Protein AF-A0A1H1JRR4-F1 (afdb_monomer_lite)

pLDDT: mean 76.92, std 20.39, range [31.09, 98.44]

Secondary structure (DSSP, 8-state):
---PPPGGGGGG-EEHHHHHHHHHHHHTS-HHHHHHHHHHHHHTTTTTTS--SSS--S---GGGS----S-THHHHHHHHHHHHTT--HHHHHHHHHHTT--EE-HHHHHHHHHHHTPPPPGGGTTS---------TT------STTT---THHHHHHHHHHHHHHT---SSHHHHHHHHHHHHHHH-TTSPP--HHHHHHHHHHHHHHHHH-----

Sequence (217 aa):
MNASIDALSLERVMTIREIAKRWGAELGCAWLDLEAELIDAGLKGMFDGLHDAASGHGLLTADEGVPYSTKGSLIREEMRKLADSGVSTRAFLLHARENEWFALHPDGVRLFAECRGLSRPSWLRGQGAAPEAKRTLRDATYRTGLPGKPSSFHLVEGEFRRRAERGDQHPTLVKEAEHLAAWLKSEHPAGAPCTAKVIRNRLAEAFRKAKRSPDIK

Foldseek 3Di:
DPPDLPLVLLVFKDQLLVVLVQVCVVQVHDSVVSSVLLVVCQVVLLQLPPDPPRRAFHFAAPPPSDRHHRPCPVVVVVVVVCVVVVHDPVNVVVVCVVRSRGIGGLVSQVSSCVVVVHDRRPVSPPVDPPPCPPPPVQPPPQDDDDPDDRACVVVLVVVVVVCLVVVVADPDLLVNLVVSQVCCCPVNVVGDRDHSVNNSVVCVVVVVVSVVCPDDD

Radius of gyration: 21.32 Å; chains: 1; bounding box: 54×49×54 Å

Structure (mmCIF, N/CA/C/O backbone):
data_AF-A0A1H1JRR4-F1
#
_entry.id   AF-A0A1H1JRR4-F1
#
loop_
_atom_site.group_PDB
_atom_site.id
_atom_site.type_symbol
_atom_site.label_atom_id
_atom_site.label_alt_id
_atom_site.label_comp_id
_atom_site.label_asym_id
_atom_site.label_entity_id
_atom_site.label_seq_id
_atom_site.pdbx_PDB_ins_code
_atom_site.Cartn_x
_atom_site.Cartn_y
_atom_site.Cartn_z
_atom_site.occupancy
_atom_site.B_iso_or_equiv
_atom_site.auth_seq_id
_atom_site.auth_comp_id
_atom_site.auth_asym_id
_atom_site.auth_atom_id
_atom_site.pdbx_PDB_model_num
ATOM 1 N N . MET A 1 1 ? 26.969 4.781 13.744 1.00 31.09 1 MET A N 1
ATOM 2 C CA . MET A 1 1 ? 27.495 4.430 12.410 1.00 31.09 1 MET A CA 1
ATOM 3 C C . MET A 1 1 ? 26.314 4.450 11.459 1.00 31.09 1 MET A C 1
ATOM 5 O O . MET A 1 1 ? 25.508 3.531 11.505 1.00 31.09 1 MET A O 1
ATOM 9 N N . ASN A 1 2 ? 26.146 5.539 10.705 1.00 31.38 2 ASN A N 1
ATOM 10 C CA . ASN A 1 2 ? 25.168 5.593 9.620 1.00 31.38 2 ASN A CA 1
ATOM 11 C C . ASN A 1 2 ? 25.703 4.687 8.517 1.00 31.38 2 ASN A C 1
ATOM 13 O O . ASN A 1 2 ? 26.799 4.933 8.016 1.00 31.38 2 ASN A O 1
ATOM 17 N N . ALA A 1 3 ? 24.982 3.613 8.202 1.00 33.97 3 ALA A N 1
ATOM 18 C CA . ALA A 1 3 ? 25.261 2.852 6.999 1.00 33.97 3 ALA A CA 1
ATOM 19 C C . ALA A 1 3 ? 25.123 3.829 5.828 1.00 33.97 3 ALA A C 1
ATOM 21 O O . ALA A 1 3 ? 24.042 4.371 5.599 1.00 33.97 3 ALA A O 1
ATOM 22 N N . SER A 1 4 ? 26.242 4.116 5.164 1.00 38.06 4 SER A N 1
ATOM 23 C CA . SER A 1 4 ? 26.232 4.763 3.862 1.00 38.06 4 SER A CA 1
ATOM 24 C C . SER A 1 4 ? 25.298 3.930 2.998 1.00 38.06 4 SER A C 1
ATOM 26 O O . SER A 1 4 ? 25.553 2.744 2.803 1.00 38.06 4 SER A O 1
ATOM 28 N N . ILE A 1 5 ? 24.191 4.517 2.548 1.00 42.31 5 ILE A N 1
ATOM 29 C CA . ILE A 1 5 ? 23.434 3.937 1.446 1.00 42.31 5 ILE A CA 1
ATOM 30 C C . ILE A 1 5 ? 24.459 3.794 0.324 1.00 42.31 5 ILE A C 1
ATOM 32 O O . ILE A 1 5 ? 25.107 4.779 -0.037 1.00 42.31 5 ILE A O 1
ATOM 36 N N . ASP A 1 6 ? 24.712 2.562 -0.114 1.00 43.94 6 ASP A N 1
ATOM 37 C CA . ASP A 1 6 ? 25.687 2.290 -1.163 1.00 43.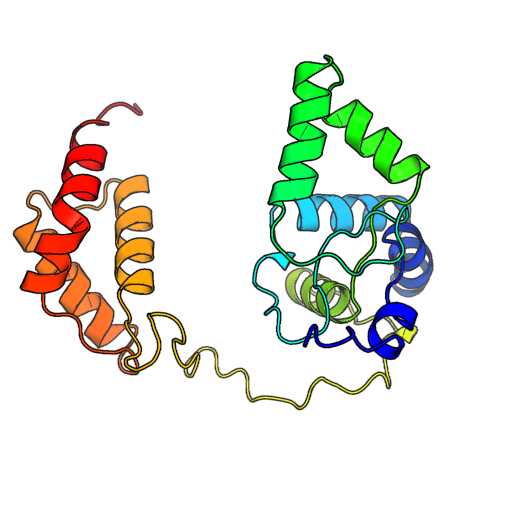94 6 ASP A CA 1
ATOM 38 C C . ASP A 1 6 ? 25.368 3.200 -2.351 1.00 43.94 6 ASP A C 1
ATOM 40 O O . ASP A 1 6 ? 24.280 3.123 -2.926 1.00 43.94 6 ASP A O 1
ATOM 44 N N . ALA A 1 7 ? 26.315 4.061 -2.728 1.00 46.56 7 ALA A N 1
ATOM 45 C CA . ALA A 1 7 ? 26.186 4.969 -3.869 1.00 46.56 7 ALA A CA 1
ATOM 46 C C . ALA A 1 7 ? 25.814 4.219 -5.170 1.00 46.56 7 ALA A C 1
ATOM 48 O O . ALA A 1 7 ? 25.176 4.775 -6.059 1.00 46.56 7 ALA A O 1
ATOM 49 N N . LEU A 1 8 ? 26.103 2.914 -5.225 1.00 41.03 8 LEU A N 1
ATOM 50 C CA . LEU A 1 8 ? 25.739 1.982 -6.296 1.00 41.03 8 LEU A CA 1
ATOM 51 C C . LEU A 1 8 ? 24.222 1.721 -6.434 1.00 41.03 8 LEU A C 1
ATOM 53 O O . LEU A 1 8 ? 23.780 1.243 -7.480 1.00 41.03 8 LEU A O 1
ATOM 57 N N . SER A 1 9 ? 23.409 2.015 -5.412 1.00 53.75 9 SER A N 1
ATOM 58 C CA . SER A 1 9 ? 21.941 1.893 -5.473 1.00 53.75 9 SER A CA 1
ATOM 59 C C . SER A 1 9 ? 21.277 3.094 -6.156 1.00 53.75 9 SER A C 1
ATOM 61 O O . SER A 1 9 ? 20.179 2.959 -6.696 1.00 53.75 9 SER A O 1
ATOM 63 N N . LEU A 1 10 ? 21.920 4.264 -6.123 1.00 52.62 10 LEU A N 1
ATOM 64 C CA . LEU A 1 10 ? 21.375 5.516 -6.656 1.00 52.62 10 LEU A CA 1
ATOM 65 C C . LEU A 1 10 ? 21.555 5.657 -8.164 1.00 52.62 10 LEU A C 1
ATOM 67 O O . LEU A 1 10 ? 20.688 6.223 -8.823 1.00 52.62 10 LEU A O 1
ATOM 71 N N . GLU A 1 11 ? 22.614 5.069 -8.726 1.00 56.56 11 GLU A N 1
ATOM 72 C CA . GLU A 1 11 ? 22.905 5.081 -10.172 1.00 56.56 11 GLU A CA 1
ATOM 73 C C . GLU A 1 11 ? 21.817 4.416 -11.040 1.00 56.56 11 GLU A C 1
ATOM 75 O O . GLU A 1 11 ? 21.913 4.399 -12.265 1.00 56.56 11 GLU A O 1
ATOM 80 N N . ARG A 1 12 ? 20.786 3.825 -10.427 1.00 73.62 12 ARG A N 1
ATOM 81 C CA . ARG A 1 12 ? 19.773 3.007 -11.112 1.00 73.62 12 ARG A CA 1
ATOM 82 C C . ARG A 1 12 ? 18.357 3.549 -11.016 1.00 73.62 12 ARG A C 1
ATOM 84 O O . ARG A 1 12 ? 17.436 2.929 -11.544 1.00 73.62 12 ARG A O 1
ATOM 91 N N . VAL A 1 13 ? 18.176 4.675 -10.344 1.00 76.19 13 VAL A N 1
ATOM 92 C CA . VAL A 1 13 ? 16.897 5.371 -10.297 1.00 76.19 13 VAL A CA 1
ATOM 93 C C . VAL A 1 13 ? 16.709 6.140 -11.604 1.00 76.19 13 VAL A C 1
ATOM 95 O O . VAL A 1 13 ? 17.599 6.867 -12.031 1.00 76.19 13 VAL A O 1
ATOM 98 N N . MET A 1 14 ? 15.535 6.008 -12.220 1.00 84.94 14 MET A N 1
ATOM 99 C CA . MET A 1 14 ? 15.156 6.786 -13.401 1.00 84.94 14 MET A CA 1
ATOM 100 C C . MET A 1 14 ? 13.940 7.649 -13.093 1.00 84.94 14 MET A C 1
ATOM 102 O O . MET A 1 14 ? 13.044 7.217 -12.359 1.00 84.94 14 MET A O 1
ATOM 106 N N . THR A 1 15 ? 13.872 8.846 -13.679 1.00 89.00 15 THR A N 1
ATOM 107 C CA . THR A 1 15 ? 12.671 9.682 -13.560 1.00 89.00 15 THR A CA 1
ATOM 108 C C . THR A 1 15 ? 11.482 8.975 -14.216 1.00 89.00 15 THR A C 1
ATOM 110 O O . THR A 1 15 ? 11.637 8.244 -15.199 1.00 89.00 15 THR A O 1
ATOM 113 N N . ILE A 1 16 ? 10.267 9.182 -13.703 1.00 89.50 16 ILE A N 1
ATOM 114 C CA . ILE A 1 16 ? 9.043 8.607 -14.281 1.00 89.50 16 ILE A CA 1
ATOM 115 C C . ILE A 1 16 ? 8.902 9.016 -15.746 1.00 89.50 16 ILE A C 1
ATOM 117 O O . ILE A 1 16 ? 8.518 8.196 -16.576 1.00 89.50 16 ILE A O 1
ATOM 121 N N . ARG A 1 17 ? 9.274 10.253 -16.083 1.00 91.56 17 ARG A N 1
ATOM 122 C CA . ARG A 1 17 ? 9.282 10.732 -17.464 1.00 91.56 17 ARG A CA 1
ATOM 123 C C . ARG A 1 17 ? 10.223 9.917 -18.343 1.00 91.56 17 ARG A C 1
ATOM 125 O O . ARG A 1 17 ? 9.851 9.542 -19.454 1.00 91.56 17 ARG A O 1
ATOM 132 N N . GLU A 1 18 ? 11.440 9.657 -17.876 1.00 91.88 18 GLU A N 1
ATOM 133 C CA . GLU A 1 18 ? 12.412 8.874 -18.633 1.00 91.88 18 GLU A CA 1
ATOM 134 C C . GLU A 1 18 ? 11.945 7.425 -18.815 1.00 91.88 18 GLU A C 1
ATOM 136 O O . GLU A 1 18 ? 11.984 6.900 -19.933 1.00 91.88 18 GLU A O 1
ATOM 141 N N . ILE A 1 19 ? 11.421 6.814 -17.748 1.00 93.31 19 ILE A N 1
ATOM 142 C CA . ILE A 1 19 ? 10.797 5.485 -17.786 1.00 93.31 19 ILE A CA 1
ATOM 143 C C . ILE A 1 19 ? 9.674 5.466 -18.822 1.00 93.31 19 ILE A C 1
ATOM 145 O O . ILE A 1 19 ? 9.658 4.595 -19.690 1.00 93.31 19 ILE A O 1
ATOM 149 N N . ALA A 1 20 ? 8.767 6.441 -18.770 1.00 94.81 20 ALA A N 1
ATOM 150 C CA . ALA A 1 20 ? 7.614 6.512 -19.653 1.00 94.81 20 ALA A CA 1
ATOM 151 C C . ALA A 1 20 ? 8.016 6.696 -21.122 1.00 94.81 20 ALA A C 1
ATOM 153 O O . ALA A 1 20 ? 7.455 6.039 -21.996 1.00 94.81 20 ALA A O 1
ATOM 154 N N . LYS A 1 21 ? 9.024 7.531 -21.409 1.00 95.12 21 LYS A N 1
ATOM 155 C CA . LYS A 1 21 ? 9.553 7.716 -22.771 1.00 95.12 21 LYS A CA 1
ATOM 156 C C . LYS A 1 21 ? 10.155 6.429 -23.325 1.00 95.12 21 LYS A C 1
ATOM 158 O O . LYS A 1 21 ? 9.802 6.020 -24.430 1.00 95.12 21 LYS A O 1
ATOM 163 N N . ARG A 1 22 ? 11.051 5.784 -22.569 1.00 94.75 22 ARG A N 1
ATOM 164 C CA . ARG A 1 22 ? 11.734 4.566 -23.034 1.00 94.75 22 ARG A CA 1
ATOM 165 C C . ARG A 1 22 ? 10.767 3.394 -23.152 1.00 94.75 22 ARG A C 1
ATOM 167 O O . ARG A 1 22 ? 10.767 2.694 -24.157 1.00 94.75 22 ARG A O 1
ATOM 174 N N . TRP A 1 23 ? 9.936 3.181 -22.137 1.00 95.75 23 TRP A N 1
ATOM 175 C CA . TRP A 1 23 ? 9.029 2.039 -22.094 1.00 95.75 23 TRP A CA 1
ATOM 176 C C . TRP A 1 23 ? 7.797 2.228 -22.981 1.00 95.75 23 TRP A C 1
ATOM 178 O O . TRP A 1 23 ? 7.373 1.273 -23.621 1.00 95.75 23 TRP A O 1
ATOM 188 N N . GLY A 1 24 ? 7.276 3.451 -23.106 1.00 95.94 24 GLY A N 1
ATOM 189 C CA . GLY A 1 24 ? 6.175 3.754 -24.022 1.00 95.94 24 GLY A CA 1
ATOM 190 C C . GLY A 1 24 ? 6.534 3.453 -25.478 1.00 95.94 24 GLY A C 1
ATOM 191 O O . GLY A 1 24 ? 5.733 2.854 -26.193 1.00 95.94 24 GLY A O 1
ATOM 192 N N . ALA A 1 25 ? 7.774 3.752 -25.889 1.00 95.31 25 ALA A N 1
ATOM 193 C CA . ALA A 1 25 ? 8.281 3.381 -27.210 1.00 95.31 25 ALA A CA 1
ATOM 194 C C . ALA A 1 25 ? 8.299 1.855 -27.432 1.00 95.31 25 ALA A C 1
ATOM 196 O O . ALA A 1 25 ? 7.936 1.395 -28.510 1.00 95.31 25 ALA A O 1
ATOM 197 N N . GLU A 1 26 ? 8.670 1.066 -26.417 1.00 95.94 26 GLU A N 1
ATOM 198 C CA . GLU A 1 26 ? 8.645 -0.405 -26.491 1.00 95.94 26 GLU A CA 1
ATOM 199 C C . GLU A 1 26 ? 7.221 -0.980 -26.497 1.00 95.94 26 GLU A C 1
ATOM 201 O O . GLU A 1 26 ? 6.966 -1.984 -27.157 1.00 95.94 26 GLU A O 1
ATOM 206 N N . LEU A 1 27 ? 6.298 -0.353 -25.763 1.00 95.31 27 LEU A N 1
ATOM 207 C CA . LEU A 1 27 ? 4.894 -0.762 -25.683 1.00 95.31 27 LEU A CA 1
ATOM 208 C C . LEU A 1 27 ? 4.058 -0.287 -26.882 1.00 95.31 27 LEU A C 1
ATOM 210 O O . LEU A 1 27 ? 2.920 -0.725 -27.033 1.00 95.31 27 LEU A O 1
ATOM 214 N N . GLY A 1 28 ? 4.588 0.613 -27.715 1.00 96.31 28 GLY A N 1
ATOM 215 C CA . GLY A 1 28 ? 3.838 1.234 -28.807 1.00 96.31 28 GLY A CA 1
ATOM 216 C C . GLY A 1 28 ? 2.716 2.161 -28.323 1.00 96.31 28 GLY A C 1
ATOM 217 O O . GLY A 1 28 ? 1.711 2.307 -29.016 1.00 96.31 28 GLY A O 1
ATOM 218 N N . CYS A 1 29 ? 2.861 2.769 -27.140 1.00 95.56 29 CYS A N 1
ATOM 219 C CA . CYS A 1 29 ? 1.887 3.705 -26.574 1.00 95.56 29 CYS A CA 1
ATOM 220 C C . CYS A 1 29 ? 2.465 5.121 -26.423 1.00 95.56 29 CYS A C 1
ATOM 222 O O . CYS A 1 29 ? 3.681 5.335 -26.449 1.00 95.56 29 CYS A O 1
ATOM 224 N N . ALA A 1 30 ? 1.590 6.118 -26.266 1.00 97.00 30 ALA A N 1
ATOM 225 C CA . ALA A 1 30 ? 2.030 7.480 -26.006 1.00 97.00 30 ALA A CA 1
ATOM 226 C C . ALA A 1 30 ? 2.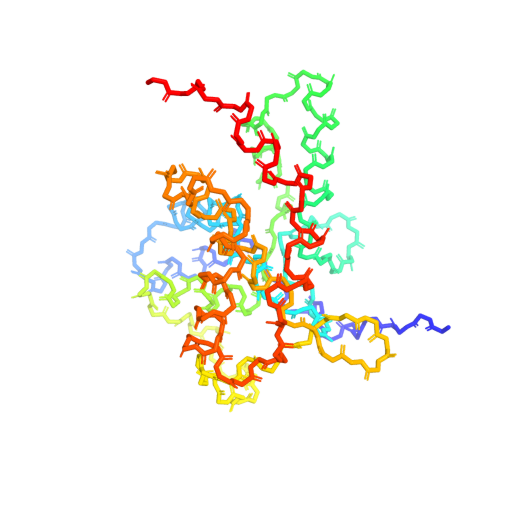654 7.571 -24.605 1.00 97.00 30 ALA A C 1
ATOM 228 O O . ALA A 1 30 ? 2.033 7.232 -23.599 1.00 97.00 30 ALA A O 1
ATOM 229 N N . TRP A 1 31 ? 3.888 8.074 -24.525 1.00 95.00 31 TRP A N 1
ATOM 230 C CA . TRP A 1 31 ? 4.614 8.155 -23.255 1.00 95.00 31 TRP A CA 1
ATOM 231 C C . TRP A 1 31 ? 3.925 9.053 -22.217 1.00 95.00 31 TRP A C 1
ATOM 233 O O . TRP A 1 31 ? 4.102 8.839 -21.026 1.00 95.00 31 TRP A O 1
ATOM 243 N N . LEU A 1 32 ? 3.125 10.035 -22.648 1.00 92.75 32 LEU A N 1
ATOM 244 C CA . LEU A 1 32 ? 2.342 10.892 -21.751 1.00 92.75 32 LEU A CA 1
ATOM 245 C C . LEU A 1 32 ? 1.281 10.102 -20.974 1.00 92.75 32 LEU A C 1
ATOM 247 O O . LEU A 1 32 ? 1.088 10.356 -19.787 1.00 92.75 32 LEU A O 1
ATOM 251 N N . ASP A 1 33 ? 0.643 9.125 -21.621 1.00 93.62 33 ASP A N 1
ATOM 252 C CA . ASP A 1 33 ? -0.365 8.278 -20.980 1.00 93.62 33 ASP A CA 1
ATOM 253 C C . ASP A 1 33 ? 0.300 7.358 -19.949 1.00 93.62 33 ASP A C 1
ATOM 255 O O . ASP A 1 33 ? -0.168 7.231 -18.818 1.00 93.62 33 ASP A O 1
ATOM 259 N N . LEU A 1 34 ? 1.456 6.783 -20.300 1.00 93.88 34 LEU A N 1
ATOM 260 C CA . LEU A 1 34 ? 2.237 5.951 -19.384 1.00 93.88 34 LEU A CA 1
ATOM 261 C C . LEU A 1 34 ? 2.809 6.756 -18.201 1.00 93.88 34 LEU A C 1
ATOM 263 O O . LEU A 1 34 ? 2.817 6.261 -17.076 1.00 93.88 34 LEU A O 1
ATOM 267 N N . GLU A 1 35 ? 3.260 7.995 -18.431 1.00 92.94 35 GLU A N 1
ATOM 268 C CA . GLU A 1 35 ? 3.710 8.918 -17.377 1.00 92.94 35 GLU A CA 1
ATOM 269 C C . GLU A 1 35 ? 2.572 9.189 -16.380 1.00 92.94 35 GLU A C 1
ATOM 271 O O . GLU A 1 35 ? 2.769 9.059 -15.169 1.00 92.94 35 GLU A O 1
ATOM 276 N N . ALA A 1 36 ? 1.375 9.514 -16.880 1.00 89.69 36 ALA A N 1
ATOM 277 C CA . ALA A 1 36 ? 0.205 9.780 -16.048 1.00 89.69 36 ALA A CA 1
ATOM 278 C C . ALA A 1 36 ? -0.208 8.555 -15.215 1.00 89.69 36 ALA A C 1
ATOM 280 O O . ALA A 1 36 ? -0.461 8.686 -14.016 1.00 89.69 36 ALA A O 1
ATOM 281 N N . GLU A 1 37 ? -0.215 7.365 -15.818 1.00 92.56 37 GLU A N 1
ATOM 282 C CA . GLU A 1 37 ? -0.533 6.106 -15.135 1.00 92.56 37 GLU A CA 1
ATOM 283 C C . GLU A 1 37 ? 0.485 5.742 -14.042 1.00 92.56 37 GLU A C 1
ATOM 285 O O . GLU A 1 37 ? 0.101 5.293 -12.959 1.00 92.56 37 GLU A O 1
ATOM 290 N N . LEU A 1 38 ? 1.783 5.955 -14.288 1.00 90.00 38 LEU A N 1
ATOM 291 C CA . LEU A 1 38 ? 2.834 5.726 -13.289 1.00 90.00 38 LEU A CA 1
ATOM 292 C C . LEU A 1 38 ? 2.687 6.669 -12.083 1.00 90.00 38 LEU A C 1
ATOM 294 O O . LEU A 1 38 ? 2.835 6.230 -10.938 1.00 90.00 38 LEU A O 1
ATOM 298 N N . ILE A 1 39 ? 2.364 7.944 -12.326 1.00 86.31 39 ILE A N 1
ATOM 299 C CA . ILE A 1 39 ? 2.102 8.929 -11.265 1.00 86.31 39 ILE A CA 1
ATOM 300 C C . ILE A 1 39 ? 0.853 8.536 -10.468 1.00 86.31 39 ILE A C 1
ATOM 302 O O . ILE A 1 39 ? 0.904 8.497 -9.238 1.00 86.31 39 ILE A O 1
ATOM 306 N N . ASP A 1 40 ? -0.252 8.209 -11.144 1.00 84.44 40 ASP A N 1
ATOM 307 C CA . ASP A 1 40 ? -1.505 7.797 -10.500 1.00 84.44 40 ASP A CA 1
ATOM 308 C C . ASP A 1 40 ? -1.316 6.550 -9.621 1.00 84.44 40 ASP A C 1
ATOM 310 O O . ASP A 1 40 ? -1.759 6.526 -8.469 1.00 84.44 40 ASP A O 1
ATOM 314 N N . ALA A 1 41 ? -0.580 5.548 -10.110 1.00 86.00 41 ALA A N 1
ATOM 315 C CA . ALA A 1 41 ? -0.231 4.360 -9.334 1.00 86.00 41 ALA A CA 1
ATOM 316 C C . ALA A 1 41 ? 0.567 4.701 -8.065 1.00 86.00 41 ALA A C 1
ATOM 318 O O . ALA A 1 41 ? 0.268 4.177 -6.986 1.00 86.00 41 ALA A O 1
ATOM 319 N N . GLY A 1 42 ? 1.547 5.604 -8.172 1.00 82.50 42 GLY A N 1
ATOM 320 C CA . GLY A 1 42 ? 2.318 6.078 -7.024 1.00 82.50 42 GLY A CA 1
ATOM 321 C C . GLY A 1 42 ? 1.460 6.821 -6.000 1.00 82.50 42 GLY A C 1
ATOM 322 O O . GLY A 1 42 ? 1.546 6.538 -4.807 1.00 82.50 42 GLY A O 1
ATOM 323 N N . LEU A 1 43 ? 0.571 7.707 -6.456 1.00 77.50 43 LEU A N 1
ATOM 324 C CA . LEU A 1 43 ? -0.345 8.453 -5.583 1.00 77.50 43 LEU A CA 1
ATOM 325 C C . LEU A 1 43 ? -1.370 7.552 -4.880 1.00 77.50 43 LEU A C 1
ATOM 327 O O . LEU A 1 43 ? -1.755 7.833 -3.746 1.00 77.50 43 LEU A O 1
ATOM 331 N N . LYS A 1 44 ? -1.782 6.452 -5.520 1.00 78.88 44 LYS A N 1
ATOM 332 C CA . LYS A 1 44 ? -2.672 5.431 -4.940 1.00 78.88 44 LYS A CA 1
ATOM 333 C C . LYS A 1 44 ? -1.956 4.444 -4.011 1.00 78.88 44 LYS A C 1
ATOM 335 O O . LYS A 1 44 ? -2.587 3.503 -3.534 1.00 78.88 44 LYS A O 1
ATOM 340 N N . GLY A 1 45 ? -0.663 4.643 -3.751 1.00 78.75 45 GLY A N 1
ATOM 341 C CA . GLY A 1 45 ? 0.113 3.813 -2.831 1.00 78.75 45 GLY A CA 1
ATOM 342 C C . GLY A 1 45 ? 0.460 2.429 -3.383 1.00 78.75 45 GLY A C 1
ATOM 343 O O . GLY A 1 45 ? 0.757 1.525 -2.606 1.00 78.75 45 GLY A O 1
ATOM 344 N N . MET A 1 46 ? 0.448 2.228 -4.711 1.00 82.94 46 MET A N 1
ATOM 345 C CA . MET A 1 46 ? 0.816 0.937 -5.323 1.00 82.94 46 MET A CA 1
ATOM 346 C C . MET A 1 46 ? 2.202 0.458 -4.864 1.00 82.94 46 MET A C 1
ATOM 348 O O . MET A 1 46 ? 2.437 -0.741 -4.720 1.00 82.94 46 MET A O 1
ATOM 352 N N . PHE A 1 47 ? 3.117 1.394 -4.619 1.00 81.06 47 PHE A N 1
ATOM 353 C CA . PHE A 1 47 ? 4.507 1.108 -4.272 1.00 81.06 47 PHE A CA 1
ATOM 354 C C . PHE A 1 47 ? 4.759 1.000 -2.759 1.00 81.06 47 PHE A C 1
ATOM 356 O O . PHE A 1 47 ? 5.858 0.616 -2.365 1.00 81.06 47 PHE A O 1
ATOM 363 N N . ASP A 1 48 ? 3.749 1.244 -1.912 1.00 74.62 48 ASP A N 1
ATOM 364 C CA . ASP A 1 48 ? 3.883 1.272 -0.443 1.00 74.62 48 ASP A CA 1
ATOM 365 C C . ASP A 1 48 ? 4.289 -0.094 0.152 1.00 74.62 48 ASP A C 1
ATOM 367 O O . ASP A 1 48 ? 4.822 -0.170 1.259 1.00 74.62 48 ASP A O 1
ATOM 371 N N . GLY A 1 49 ? 4.033 -1.190 -0.573 1.00 67.56 49 GLY A N 1
ATOM 372 C CA . GLY A 1 49 ? 4.364 -2.561 -0.163 1.00 67.56 49 GLY A CA 1
ATOM 373 C C . GLY A 1 49 ? 5.759 -3.050 -0.574 1.00 67.56 49 GLY A C 1
ATOM 374 O O . GLY A 1 49 ? 6.103 -4.203 -0.293 1.00 67.56 49 GLY A O 1
ATOM 375 N N . LEU A 1 50 ? 6.558 -2.232 -1.267 1.00 71.06 50 LEU A N 1
ATOM 376 C CA . LEU A 1 50 ? 7.936 -2.585 -1.615 1.00 71.06 50 LEU A CA 1
ATOM 377 C C . LEU A 1 50 ? 8.819 -2.439 -0.365 1.00 71.06 50 LEU A C 1
ATOM 379 O O . LEU A 1 50 ? 8.957 -1.356 0.191 1.00 71.06 50 LEU A O 1
ATOM 383 N N . HIS A 1 51 ? 9.358 -3.557 0.134 1.00 58.00 51 HIS A N 1
ATOM 384 C CA . HIS A 1 51 ? 10.099 -3.576 1.395 1.00 58.00 51 HIS A CA 1
ATOM 385 C C . HIS A 1 51 ? 11.458 -2.863 1.309 1.00 58.00 51 HIS A C 1
ATOM 387 O O . HIS A 1 51 ? 12.265 -3.104 0.416 1.00 58.00 51 HIS A O 1
ATOM 393 N N . ASP A 1 52 ? 11.717 -2.082 2.356 1.00 56.53 52 ASP A N 1
ATOM 394 C CA . ASP A 1 52 ? 12.773 -1.083 2.551 1.00 56.53 52 ASP A CA 1
ATOM 395 C C . ASP A 1 52 ? 14.193 -1.643 2.794 1.00 56.53 52 ASP A C 1
ATOM 397 O O . ASP A 1 52 ? 14.959 -1.102 3.588 1.00 56.53 52 ASP A O 1
ATOM 401 N N . ALA A 1 53 ? 14.563 -2.783 2.204 1.00 44.88 53 ALA A N 1
ATOM 402 C CA . ALA A 1 53 ? 15.754 -3.497 2.681 1.00 44.88 53 ALA A C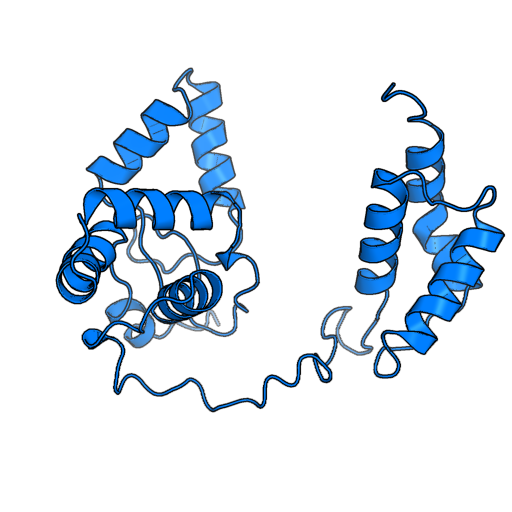A 1
ATOM 403 C C . ALA A 1 53 ? 17.099 -2.808 2.358 1.00 44.88 53 ALA A C 1
ATOM 405 O O . ALA A 1 53 ? 18.079 -3.113 3.028 1.00 44.88 53 ALA A O 1
ATOM 406 N N . ALA A 1 54 ? 17.156 -1.892 1.384 1.00 45.25 54 ALA A N 1
ATOM 407 C CA . ALA A 1 54 ? 18.348 -1.074 1.093 1.00 45.25 54 ALA A CA 1
ATOM 408 C C . ALA A 1 54 ? 18.126 0.008 0.012 1.00 45.25 54 ALA A C 1
ATOM 410 O O . ALA A 1 54 ? 18.957 0.899 -0.122 1.00 45.25 54 ALA A O 1
ATOM 411 N N . SER A 1 55 ? 17.055 -0.084 -0.791 1.00 49.47 55 SER A N 1
ATOM 412 C CA . SER A 1 55 ? 16.998 0.546 -2.126 1.00 49.47 55 SER A CA 1
ATOM 413 C C . SER A 1 55 ? 16.049 1.742 -2.275 1.00 49.47 55 SER A C 1
ATOM 415 O O . SER A 1 55 ? 15.972 2.282 -3.373 1.00 49.47 55 SER A O 1
ATOM 417 N N . GLY A 1 56 ? 15.324 2.149 -1.224 1.00 49.94 56 GLY A N 1
ATOM 418 C CA . GLY A 1 56 ? 14.425 3.312 -1.259 1.00 49.94 56 GLY A CA 1
ATOM 419 C C . GLY A 1 56 ? 13.388 3.246 -2.387 1.00 49.94 56 GLY A C 1
ATOM 420 O O . GLY A 1 56 ? 13.522 3.889 -3.424 1.00 49.94 56 GLY A O 1
ATOM 421 N N . HIS A 1 57 ? 12.331 2.455 -2.212 1.00 53.44 57 HIS A N 1
ATOM 422 C CA . HIS A 1 57 ? 11.285 2.309 -3.226 1.00 53.44 57 HIS A CA 1
ATOM 423 C C . HIS A 1 57 ? 10.214 3.397 -3.050 1.00 53.44 57 HIS A C 1
ATOM 425 O O . HIS A 1 57 ? 9.256 3.225 -2.306 1.00 53.44 57 HIS A O 1
ATOM 431 N N . GLY A 1 58 ? 10.364 4.549 -3.699 1.00 52.47 58 GLY A N 1
ATOM 432 C CA . GLY A 1 58 ? 9.391 5.644 -3.609 1.00 52.47 58 GLY A CA 1
ATOM 433 C C . GLY A 1 58 ? 9.486 6.619 -4.776 1.00 52.47 58 GLY A C 1
ATOM 434 O O . GLY A 1 58 ? 10.412 6.535 -5.574 1.00 52.47 58 GLY A O 1
ATOM 435 N N . LEU A 1 59 ? 8.512 7.529 -4.874 1.00 52.72 59 LEU A N 1
ATOM 436 C CA . LEU A 1 59 ? 8.592 8.718 -5.726 1.00 52.72 59 LEU A CA 1
ATOM 437 C C . LEU A 1 59 ? 9.699 9.625 -5.170 1.00 52.72 59 LEU A C 1
ATOM 439 O O . LEU A 1 59 ? 9.566 10.144 -4.062 1.00 52.72 59 LEU A O 1
ATOM 443 N N . LEU A 1 60 ? 10.793 9.769 -5.914 1.00 58.41 60 LEU A N 1
ATOM 444 C CA . LEU A 1 60 ? 11.965 10.542 -5.487 1.00 58.41 60 LEU A CA 1
ATOM 445 C C . LEU A 1 60 ? 11.957 11.951 -6.068 1.00 58.41 60 LEU A C 1
ATOM 447 O O . LEU A 1 60 ? 11.931 12.085 -7.290 1.00 58.41 60 LEU A O 1
ATOM 451 N N . THR A 1 61 ? 12.074 12.965 -5.209 1.00 54.09 61 THR A N 1
ATOM 452 C CA . THR A 1 61 ? 12.368 14.343 -5.616 1.00 54.09 61 THR A CA 1
ATOM 453 C C . THR A 1 61 ? 13.846 14.452 -5.991 1.00 54.09 61 THR A C 1
ATOM 455 O O . THR A 1 61 ? 14.712 14.012 -5.237 1.00 54.09 61 THR A O 1
ATOM 458 N N . ALA A 1 62 ? 14.150 15.029 -7.153 1.00 49.78 62 ALA A N 1
ATOM 459 C CA . ALA A 1 62 ? 15.510 15.078 -7.696 1.00 49.78 62 ALA A CA 1
ATOM 460 C C . ALA A 1 62 ? 16.476 15.984 -6.902 1.00 49.78 62 ALA A C 1
ATOM 462 O O . ALA A 1 62 ? 17.686 15.882 -7.084 1.00 49.78 62 ALA A O 1
ATOM 463 N N . ASP A 1 63 ? 15.957 16.840 -6.017 1.00 45.97 63 ASP A N 1
ATOM 464 C CA . ASP A 1 63 ? 16.679 18.017 -5.520 1.00 45.97 63 ASP A CA 1
ATOM 465 C C . ASP A 1 63 ? 17.817 17.740 -4.517 1.00 45.97 63 ASP A C 1
ATOM 467 O O . ASP A 1 63 ? 18.585 18.646 -4.217 1.00 45.97 63 ASP A O 1
ATOM 471 N N . GLU A 1 64 ? 17.999 16.511 -4.013 1.00 48.47 64 GLU A N 1
ATOM 472 C CA . GLU A 1 64 ? 19.002 16.270 -2.952 1.00 48.47 64 GLU A CA 1
ATOM 473 C C . GLU A 1 64 ? 19.886 15.026 -3.118 1.00 48.47 64 GLU A C 1
ATOM 475 O O . GLU A 1 64 ? 20.702 14.742 -2.246 1.00 48.47 64 GLU A O 1
ATOM 480 N N . GLY A 1 65 ? 19.780 14.260 -4.209 1.00 43.03 65 GLY A N 1
ATOM 481 C CA . GLY A 1 65 ? 20.632 13.070 -4.394 1.00 43.03 65 GLY A CA 1
ATOM 482 C C . GLY A 1 65 ? 20.495 12.004 -3.289 1.00 43.03 65 GLY A C 1
ATOM 483 O O . GLY A 1 65 ? 21.330 11.106 -3.190 1.00 43.03 65 GLY A O 1
ATOM 484 N N . VAL A 1 66 ? 19.448 12.080 -2.461 1.00 41.38 66 VAL A N 1
ATOM 485 C CA . VAL A 1 66 ? 19.146 11.111 -1.404 1.00 41.38 66 VAL A CA 1
ATOM 486 C C . VAL A 1 66 ? 18.016 10.191 -1.885 1.00 41.38 66 VAL A C 1
ATOM 488 O O . VAL A 1 66 ? 16.943 10.679 -2.245 1.00 41.38 66 VAL A O 1
ATOM 491 N N . PRO A 1 67 ? 18.203 8.858 -1.877 1.00 43.38 67 PRO A N 1
ATOM 492 C CA . PRO A 1 67 ? 17.153 7.908 -2.203 1.00 43.38 67 PRO A CA 1
ATOM 493 C C . PRO A 1 67 ? 16.187 7.883 -1.023 1.00 43.38 67 PRO A C 1
ATOM 495 O O . PRO A 1 67 ? 16.475 7.336 0.040 1.00 43.38 67 PRO A O 1
ATOM 498 N N . TYR A 1 68 ? 15.050 8.537 -1.191 1.00 46.41 68 TYR A N 1
ATOM 499 C CA . TYR A 1 68 ? 14.011 8.615 -0.183 1.00 46.41 68 TYR A CA 1
ATOM 500 C C . TYR A 1 68 ? 13.060 7.412 -0.223 1.00 46.41 68 TYR A C 1
ATOM 502 O O . TYR A 1 68 ? 12.567 6.980 -1.264 1.00 46.41 68 TYR A O 1
ATOM 510 N N . SER A 1 69 ? 12.808 6.872 0.968 1.00 47.44 69 SER A N 1
ATOM 511 C CA . SER A 1 69 ? 12.015 5.670 1.220 1.00 47.44 69 SER A CA 1
ATOM 512 C C . SER A 1 69 ? 10.510 5.954 1.358 1.00 47.44 69 SER A C 1
ATOM 514 O O . SER A 1 69 ? 10.107 6.895 2.042 1.00 47.44 69 SER A O 1
ATOM 516 N N . THR A 1 70 ? 9.726 5.074 0.712 1.00 40.75 70 THR A N 1
ATOM 517 C CA . THR A 1 70 ? 8.367 4.491 0.917 1.00 40.75 70 THR A CA 1
ATOM 518 C C . THR A 1 70 ? 7.309 5.120 1.829 1.00 40.75 70 THR A C 1
ATOM 520 O O . THR A 1 70 ? 6.135 4.762 1.725 1.00 40.75 70 THR A O 1
ATOM 523 N N . LYS A 1 71 ? 7.616 6.053 2.722 1.00 46.84 71 LYS A N 1
ATOM 524 C CA . LYS A 1 71 ? 6.567 6.764 3.445 1.00 46.84 71 LYS A CA 1
ATOM 525 C C . LYS A 1 71 ? 6.308 8.030 2.673 1.00 46.84 71 LYS A C 1
ATOM 527 O O . LYS A 1 71 ? 7.012 9.019 2.837 1.00 46.84 71 LYS A O 1
ATOM 532 N N . GLY A 1 72 ? 5.212 8.042 1.918 1.00 50.81 72 GLY A N 1
ATOM 533 C CA . GLY A 1 72 ? 4.639 9.265 1.358 1.00 50.81 72 GLY A CA 1
ATOM 534 C C . GLY A 1 72 ? 4.356 10.362 2.398 1.00 50.81 72 GLY A C 1
ATOM 535 O O . GLY A 1 72 ? 3.647 11.293 2.079 1.00 50.81 72 GLY A O 1
ATOM 536 N N . SER A 1 73 ? 4.833 10.273 3.647 1.00 53.66 73 SER A N 1
ATOM 537 C CA . SER A 1 73 ? 4.785 11.316 4.661 1.00 53.66 73 SER A CA 1
ATOM 538 C C . SER A 1 73 ? 5.435 12.607 4.199 1.00 53.66 73 SER A C 1
ATOM 540 O O . SER A 1 73 ? 4.824 13.626 4.462 1.00 53.66 73 SER A O 1
ATOM 542 N N . LEU A 1 74 ? 6.573 12.587 3.492 1.00 55.22 74 LEU A N 1
ATOM 543 C CA . LEU A 1 74 ? 7.219 13.832 3.059 1.00 55.22 74 LEU A CA 1
ATOM 544 C C . LEU A 1 74 ? 6.534 14.433 1.827 1.00 55.22 74 LEU A C 1
ATOM 546 O O . LEU A 1 74 ? 6.228 15.610 1.837 1.00 55.22 74 LEU A O 1
ATOM 550 N N . ILE A 1 75 ? 6.147 13.626 0.827 1.00 64.94 75 ILE A N 1
ATOM 551 C CA . ILE A 1 75 ? 5.275 14.110 -0.264 1.00 64.94 75 ILE A CA 1
ATOM 552 C C . ILE A 1 75 ? 3.954 14.632 0.306 1.00 64.94 75 ILE A C 1
ATOM 554 O O . ILE A 1 75 ? 3.499 15.691 -0.094 1.00 64.94 75 ILE A O 1
ATOM 558 N N . ARG A 1 76 ? 3.347 13.939 1.276 1.00 66.38 76 ARG A N 1
ATOM 559 C CA . ARG A 1 76 ? 2.146 14.419 1.978 1.00 66.38 76 ARG A CA 1
ATOM 560 C C . ARG A 1 76 ? 2.424 15.648 2.843 1.00 66.38 76 ARG A C 1
ATOM 562 O O . ARG A 1 76 ? 1.490 16.390 3.112 1.00 66.38 76 ARG A O 1
ATOM 569 N N . GLU A 1 77 ? 3.649 15.846 3.316 1.00 69.81 77 GLU A N 1
ATOM 570 C CA . GLU A 1 77 ? 4.073 17.021 4.077 1.00 69.81 77 GLU A CA 1
ATOM 571 C C . GLU A 1 77 ? 4.295 18.213 3.148 1.00 69.81 77 GLU A C 1
ATOM 573 O O . GLU A 1 77 ? 3.751 19.271 3.419 1.00 69.81 77 GLU A O 1
ATOM 578 N N . GLU A 1 78 ? 4.973 18.041 2.016 1.00 69.88 78 GLU A N 1
ATOM 579 C CA . GLU A 1 78 ? 5.129 19.068 0.982 1.00 69.88 78 GLU A CA 1
ATOM 580 C C . GLU A 1 78 ? 3.789 19.412 0.334 1.00 69.88 78 GLU A C 1
ATOM 582 O O . GLU A 1 78 ? 3.431 20.580 0.219 1.00 69.88 78 GLU A O 1
ATOM 587 N N . MET A 1 79 ? 2.961 18.409 0.025 1.00 68.44 79 MET A N 1
ATOM 588 C CA . MET A 1 79 ? 1.574 18.628 -0.388 1.00 68.44 79 MET A CA 1
ATOM 589 C C . MET A 1 79 ? 0.773 19.380 0.677 1.00 68.44 79 MET A C 1
ATOM 591 O O . MET A 1 79 ? -0.101 20.162 0.319 1.00 68.44 79 MET A O 1
ATOM 595 N N . ARG A 1 80 ? 1.051 19.161 1.969 1.00 71.31 80 ARG A N 1
ATOM 596 C CA . ARG A 1 80 ? 0.407 19.896 3.065 1.00 71.31 80 ARG A CA 1
ATOM 597 C C . ARG A 1 80 ? 0.916 21.333 3.142 1.00 71.31 80 ARG A C 1
ATOM 599 O O . ARG A 1 80 ? 0.087 22.226 3.156 1.00 71.31 80 ARG A O 1
ATOM 606 N N . LYS A 1 81 ? 2.232 21.564 3.082 1.00 75.88 81 LYS A N 1
ATOM 607 C CA . LYS A 1 81 ? 2.846 22.906 3.025 1.00 75.88 81 LYS A CA 1
ATOM 608 C C . LYS A 1 81 ? 2.305 23.719 1.847 1.00 75.88 81 LYS A C 1
ATOM 610 O O . LYS A 1 81 ? 2.046 24.910 1.980 1.00 75.88 81 LYS A O 1
ATOM 615 N N . LEU A 1 82 ? 2.098 23.067 0.706 1.00 70.06 82 LEU A N 1
ATOM 616 C CA . LEU A 1 82 ? 1.533 23.686 -0.490 1.00 70.06 82 LEU A CA 1
ATOM 617 C C . LEU A 1 82 ? 0.023 23.907 -0.388 1.00 70.06 82 LEU A C 1
ATOM 619 O O . LEU A 1 82 ? -0.467 24.954 -0.798 1.00 70.06 82 LEU A O 1
ATOM 623 N N . ALA A 1 83 ? -0.718 22.969 0.204 1.00 70.12 83 ALA A N 1
ATOM 624 C CA . ALA A 1 83 ? -2.127 23.191 0.514 1.00 70.12 83 ALA A CA 1
ATOM 625 C C . ALA A 1 83 ? -2.302 24.382 1.475 1.00 70.12 83 ALA A C 1
ATOM 627 O O . ALA A 1 83 ? -3.173 25.222 1.251 1.00 70.12 83 ALA A O 1
ATOM 628 N N . ASP A 1 84 ? -1.430 24.500 2.480 1.00 79.81 84 ASP A N 1
ATOM 629 C CA . ASP A 1 84 ? -1.405 25.602 3.446 1.00 79.81 84 ASP A CA 1
ATOM 630 C C . ASP A 1 84 ? -1.035 26.947 2.786 1.00 79.81 84 ASP A C 1
ATOM 632 O O . ASP A 1 84 ? -1.469 28.001 3.252 1.00 79.81 84 ASP A O 1
ATOM 636 N N . SER A 1 85 ? -0.296 26.935 1.668 1.00 82.12 85 SER A N 1
ATOM 637 C CA . SER A 1 85 ? 0.007 28.131 0.865 1.00 82.12 85 SER A CA 1
ATOM 638 C C . SER A 1 85 ? -1.042 28.449 -0.212 1.00 82.12 85 SER A C 1
ATOM 640 O O . SER A 1 85 ? -0.874 29.398 -0.980 1.00 82.12 85 SER A O 1
ATOM 642 N N . GLY A 1 86 ? -2.142 27.688 -0.272 1.00 87.81 86 GLY A N 1
ATOM 643 C CA . GLY A 1 86 ? -3.221 27.869 -1.250 1.00 87.81 86 GLY A CA 1
ATOM 644 C C . GLY A 1 86 ? -2.929 27.278 -2.634 1.00 87.81 86 GLY A C 1
ATOM 645 O O . GLY A 1 86 ? -3.709 27.469 -3.571 1.00 87.81 86 GLY A O 1
ATOM 646 N N . VAL A 1 87 ? -1.829 26.539 -2.787 1.00 82.88 87 VAL A N 1
ATOM 647 C CA . VAL A 1 87 ? -1.487 25.841 -4.027 1.00 82.88 87 VAL A CA 1
ATOM 648 C C . VAL A 1 87 ? -2.316 24.562 -4.123 1.00 82.88 87 VAL A C 1
ATOM 650 O O . VAL A 1 87 ? -2.272 23.685 -3.263 1.00 82.88 87 VAL A O 1
ATOM 653 N N . SER A 1 88 ? -3.087 24.429 -5.203 1.00 83.25 88 SER A N 1
ATOM 654 C CA . SER A 1 88 ? -3.879 23.215 -5.431 1.00 83.25 88 SER A CA 1
ATOM 655 C C . SER A 1 88 ? -2.988 21.978 -5.617 1.00 83.25 88 SER A C 1
ATOM 657 O O . SER A 1 88 ? -1.911 22.057 -6.209 1.00 83.25 88 SER A O 1
ATOM 659 N N . THR A 1 89 ? -3.483 20.798 -5.227 1.00 71.00 89 THR A N 1
ATOM 660 C CA . THR A 1 89 ? -2.825 19.502 -5.488 1.00 71.00 89 THR A CA 1
ATOM 661 C C . THR A 1 89 ? -2.431 19.345 -6.959 1.00 71.00 89 THR A C 1
ATOM 663 O O . THR A 1 89 ? -1.351 18.852 -7.270 1.00 71.00 89 THR A O 1
ATOM 666 N N . ARG A 1 90 ? -3.281 19.817 -7.881 1.00 73.69 90 ARG A N 1
ATOM 667 C CA . ARG A 1 90 ? -3.006 19.790 -9.321 1.00 73.69 90 ARG A CA 1
ATOM 668 C C . ARG A 1 90 ? -1.807 20.664 -9.696 1.00 73.69 90 ARG A C 1
ATOM 670 O O . ARG A 1 90 ? -0.978 20.224 -10.483 1.00 73.69 90 ARG A O 1
ATOM 677 N N . ALA A 1 91 ? -1.713 21.873 -9.143 1.00 75.62 91 ALA A N 1
ATOM 678 C CA . ALA A 1 91 ? -0.594 22.781 -9.394 1.00 75.62 91 ALA A CA 1
ATOM 679 C C . ALA A 1 91 ? 0.728 22.211 -8.856 1.00 75.62 91 ALA A C 1
ATOM 681 O O . ALA A 1 91 ? 1.736 22.275 -9.553 1.00 75.62 91 ALA A O 1
ATOM 682 N N . PHE A 1 92 ? 0.710 21.562 -7.687 1.00 78.31 92 PHE A N 1
ATOM 683 C CA . PHE A 1 92 ? 1.878 20.839 -7.181 1.00 78.31 92 PHE A CA 1
ATOM 684 C C . PHE A 1 92 ? 2.313 19.706 -8.111 1.00 78.31 92 PHE A C 1
ATOM 686 O O . PHE A 1 92 ? 3.486 19.617 -8.447 1.00 78.31 92 PHE A O 1
ATOM 693 N N . LEU A 1 93 ? 1.387 18.847 -8.550 1.00 73.75 93 LEU A N 1
ATOM 694 C CA . LEU A 1 93 ? 1.730 17.726 -9.431 1.00 73.75 93 LEU A CA 1
ATOM 695 C C . LEU A 1 93 ? 2.296 18.205 -10.771 1.00 73.75 93 LEU A C 1
ATOM 697 O O . LEU A 1 93 ? 3.214 17.580 -11.294 1.00 73.75 93 LEU A O 1
ATOM 701 N N . LEU A 1 94 ? 1.777 19.314 -11.310 1.00 76.31 94 LEU A N 1
ATOM 702 C CA . LEU A 1 94 ? 2.339 19.954 -12.499 1.00 76.31 94 LEU A CA 1
ATOM 703 C C . LEU A 1 94 ? 3.754 20.467 -12.232 1.00 76.31 94 LEU A C 1
ATOM 705 O O . LEU A 1 94 ? 4.650 20.140 -13.000 1.00 76.31 94 LEU A O 1
ATOM 709 N N . HIS A 1 95 ? 3.972 21.169 -11.120 1.00 76.94 95 HIS A N 1
ATOM 710 C CA . HIS A 1 95 ? 5.293 21.663 -10.738 1.00 76.94 95 HIS A CA 1
ATOM 711 C C . HIS A 1 95 ? 6.302 20.523 -10.525 1.00 76.94 95 HIS A C 1
ATOM 713 O O . HIS A 1 95 ? 7.387 20.532 -11.099 1.00 76.94 95 HIS A O 1
ATOM 719 N N . ALA A 1 96 ? 5.930 19.495 -9.763 1.00 75.62 96 ALA A N 1
ATOM 720 C CA . ALA A 1 96 ? 6.757 18.318 -9.523 1.00 75.62 96 ALA A CA 1
ATOM 721 C C . ALA A 1 96 ? 7.073 17.576 -10.832 1.00 75.62 96 ALA A C 1
ATOM 723 O O . ALA A 1 96 ? 8.200 17.137 -11.053 1.00 75.62 96 ALA A O 1
ATOM 724 N N . ARG A 1 97 ? 6.100 17.484 -11.745 1.00 75.31 97 ARG A N 1
ATOM 725 C CA . ARG A 1 97 ? 6.305 16.923 -13.083 1.00 75.31 97 ARG A CA 1
ATOM 726 C C . ARG A 1 97 ? 7.251 17.781 -13.924 1.00 75.31 97 ARG A C 1
ATOM 728 O O . ARG A 1 97 ? 8.123 17.233 -14.591 1.00 75.31 97 ARG A O 1
ATOM 735 N N . GLU A 1 98 ? 7.075 19.098 -13.945 1.00 80.44 98 GLU A N 1
ATOM 736 C CA . GLU A 1 98 ? 7.922 20.033 -14.699 1.00 80.44 98 GLU A CA 1
ATOM 737 C C . GLU A 1 98 ? 9.380 19.976 -14.235 1.00 80.44 98 GLU A C 1
ATOM 739 O O . GLU A 1 98 ? 10.272 19.986 -15.080 1.00 80.44 98 GLU A O 1
ATOM 744 N N . ASN A 1 99 ? 9.603 19.794 -12.932 1.00 77.31 99 ASN A N 1
ATOM 745 C CA . ASN A 1 99 ? 10.929 19.710 -12.318 1.00 77.31 99 ASN A CA 1
ATOM 746 C C . ASN A 1 99 ? 11.465 18.271 -12.170 1.00 77.31 99 ASN A C 1
ATOM 748 O O . ASN A 1 99 ? 12.493 18.061 -11.537 1.00 77.31 99 ASN A O 1
ATOM 752 N N . GLU A 1 100 ? 10.783 17.271 -12.741 1.00 79.88 100 GLU A N 1
ATOM 753 C CA . GLU A 1 100 ? 11.198 15.857 -12.721 1.00 79.88 100 GLU A CA 1
ATOM 754 C C . GLU A 1 100 ? 11.408 15.274 -11.310 1.00 79.88 100 GLU A C 1
ATOM 756 O O . GLU A 1 100 ? 12.221 14.381 -11.085 1.00 79.88 100 GLU A O 1
ATOM 761 N N . TRP A 1 101 ? 10.597 15.727 -10.355 1.00 77.25 101 TRP A N 1
ATOM 762 C CA . TRP A 1 101 ? 10.604 15.313 -8.947 1.00 77.25 101 TRP A CA 1
ATOM 763 C C . TRP A 1 101 ? 10.034 13.919 -8.683 1.00 77.25 101 TRP A C 1
ATOM 765 O O . TRP A 1 101 ? 9.701 13.578 -7.549 1.00 77.25 101 TRP A O 1
ATOM 775 N N . PHE A 1 102 ? 9.843 13.127 -9.727 1.00 79.50 102 PHE A N 1
ATOM 776 C CA . PHE A 1 102 ? 9.308 11.790 -9.605 1.00 79.50 102 PHE A CA 1
ATOM 777 C C . PHE A 1 102 ? 10.261 10.833 -10.279 1.00 79.50 102 PHE A C 1
ATOM 779 O O . PHE A 1 102 ? 10.404 10.846 -11.500 1.00 79.50 102 PHE A O 1
ATOM 786 N N . ALA A 1 103 ? 10.867 9.969 -9.481 1.00 82.31 103 ALA A N 1
ATOM 787 C CA . ALA A 1 103 ? 11.669 8.863 -9.963 1.00 82.31 103 ALA A CA 1
ATOM 788 C C . ALA A 1 103 ? 11.184 7.542 -9.371 1.00 82.31 103 ALA A C 1
ATOM 790 O O . ALA A 1 103 ? 10.506 7.536 -8.345 1.00 82.31 103 ALA A O 1
ATOM 791 N N . LEU A 1 104 ? 11.495 6.436 -10.045 1.00 82.44 104 LEU A N 1
ATOM 792 C CA . LEU A 1 104 ? 11.075 5.103 -9.632 1.00 82.44 104 LEU A CA 1
ATOM 793 C C . LEU A 1 104 ? 12.262 4.140 -9.670 1.00 82.44 104 LEU A C 1
ATOM 795 O O . LEU A 1 104 ? 13.022 4.092 -10.639 1.00 82.44 104 LEU A O 1
ATOM 799 N N . HIS A 1 105 ? 12.398 3.340 -8.614 1.00 85.31 105 HIS A N 1
ATOM 800 C CA . HIS A 1 105 ? 13.352 2.237 -8.583 1.00 85.31 105 HIS A CA 1
ATOM 801 C C . HIS A 1 105 ? 12.943 1.146 -9.600 1.00 85.31 105 HIS A C 1
ATOM 803 O O . HIS A 1 105 ? 11.742 0.904 -9.775 1.00 85.31 105 HIS A O 1
ATOM 809 N N . PRO A 1 106 ? 13.899 0.416 -10.211 1.00 86.81 106 PRO A N 1
ATOM 810 C CA . PRO A 1 106 ? 13.657 -0.758 -11.052 1.00 86.81 106 PRO A CA 1
ATOM 811 C C . PRO A 1 106 ? 12.550 -1.701 -10.556 1.00 86.81 106 PRO A C 1
ATOM 813 O O . PRO A 1 106 ? 11.703 -2.126 -11.336 1.00 86.81 106 PRO A O 1
ATOM 816 N N . ASP A 1 107 ? 12.492 -1.997 -9.257 1.00 84.38 107 ASP A N 1
ATOM 817 C CA . ASP A 1 107 ? 11.449 -2.875 -8.697 1.00 84.38 107 ASP A CA 1
ATOM 818 C C . ASP A 1 107 ? 10.047 -2.256 -8.705 1.00 84.38 107 ASP A C 1
ATOM 820 O O . ASP A 1 107 ? 9.069 -2.982 -8.870 1.00 84.38 107 ASP A O 1
ATOM 824 N N . GLY A 1 108 ? 9.934 -0.930 -8.580 1.00 86.75 108 GLY A N 1
ATOM 825 C CA . GLY A 1 108 ? 8.662 -0.227 -8.756 1.00 86.75 108 GLY A CA 1
ATOM 826 C C . GLY A 1 108 ? 8.153 -0.363 -10.188 1.00 86.75 108 GLY A C 1
ATOM 827 O O . GLY A 1 108 ? 6.978 -0.656 -10.399 1.00 86.75 108 GLY A O 1
ATOM 828 N N . VAL A 1 109 ? 9.057 -0.274 -11.169 1.00 90.56 109 VAL A N 1
ATOM 829 C CA . VAL A 1 109 ? 8.733 -0.519 -12.583 1.00 90.56 109 VAL A CA 1
ATOM 830 C C . VAL A 1 109 ? 8.278 -1.967 -12.793 1.00 90.56 109 VAL A C 1
ATOM 832 O O . VAL A 1 109 ? 7.287 -2.203 -13.485 1.00 90.56 109 VAL A O 1
ATOM 835 N N . ARG A 1 110 ? 8.955 -2.948 -12.171 1.00 89.69 110 ARG A N 1
ATOM 836 C CA . ARG A 1 110 ? 8.560 -4.372 -12.239 1.00 89.69 110 ARG A CA 1
ATOM 837 C C . ARG A 1 110 ? 7.165 -4.596 -11.668 1.00 89.69 110 ARG A C 1
ATOM 839 O O . ARG A 1 110 ? 6.361 -5.258 -12.318 1.00 89.69 110 ARG A O 1
ATOM 846 N N . LEU A 1 111 ? 6.896 -4.043 -10.484 1.00 87.62 111 LEU A N 1
ATOM 847 C CA . LEU A 1 111 ? 5.602 -4.166 -9.819 1.00 87.62 111 LEU A CA 1
ATOM 848 C C . LEU A 1 111 ? 4.492 -3.538 -10.665 1.00 87.62 111 LEU A C 1
ATOM 850 O O . LEU A 1 111 ? 3.462 -4.166 -10.885 1.00 87.62 111 LEU A O 1
ATOM 854 N N . PHE A 1 112 ? 4.725 -2.336 -11.195 1.00 92.12 112 PHE A N 1
ATOM 855 C CA . PHE A 1 112 ? 3.768 -1.674 -12.075 1.00 92.12 112 PHE A CA 1
ATOM 856 C C . PHE A 1 112 ? 3.478 -2.512 -13.329 1.00 92.12 112 PHE A C 1
ATOM 858 O O . PHE A 1 112 ? 2.313 -2.713 -13.674 1.00 92.12 112 PHE A O 1
ATOM 865 N N . ALA A 1 113 ? 4.516 -3.056 -13.980 1.00 93.25 113 ALA A N 1
ATOM 866 C CA . ALA A 1 113 ? 4.355 -3.925 -15.148 1.00 93.25 113 ALA A CA 1
ATOM 867 C C . ALA A 1 113 ? 3.485 -5.148 -14.835 1.00 93.25 113 ALA A C 1
ATOM 869 O O . ALA A 1 113 ? 2.558 -5.457 -15.579 1.00 93.25 113 ALA A O 1
ATOM 870 N N . GLU A 1 114 ? 3.755 -5.808 -13.709 1.00 90.81 114 GLU A N 1
ATOM 871 C CA . GLU A 1 114 ? 3.014 -6.983 -13.252 1.00 90.81 114 GLU A CA 1
ATOM 872 C C . GLU A 1 114 ? 1.545 -6.653 -12.959 1.00 90.81 114 GLU A C 1
ATOM 874 O O . GLU A 1 114 ? 0.652 -7.309 -13.494 1.00 90.81 114 GLU A O 1
ATOM 879 N N . CYS A 1 115 ? 1.277 -5.591 -12.193 1.00 89.75 115 CYS A N 1
ATOM 880 C CA . CYS A 1 115 ? -0.086 -5.172 -11.856 1.00 89.75 115 CYS A CA 1
ATOM 881 C C . CYS A 1 115 ? -0.916 -4.748 -13.077 1.00 89.75 115 CYS A C 1
ATOM 883 O O . CYS A 1 115 ? -2.143 -4.839 -13.041 1.00 89.75 115 CYS A O 1
ATOM 885 N N . ARG A 1 116 ? -0.269 -4.266 -14.143 1.00 92.94 116 ARG A N 1
ATOM 886 C CA . ARG A 1 116 ? -0.932 -3.819 -15.378 1.00 92.94 116 ARG A CA 1
ATOM 887 C C . ARG A 1 116 ? -0.925 -4.866 -16.496 1.00 92.94 116 ARG A C 1
ATOM 889 O O . ARG A 1 116 ? -1.473 -4.598 -17.560 1.00 92.94 116 ARG A O 1
ATOM 896 N N . GLY A 1 117 ? -0.321 -6.038 -16.282 1.00 93.88 117 GLY A N 1
ATOM 897 C CA . GLY A 1 117 ? -0.179 -7.063 -17.321 1.00 93.88 117 GLY A CA 1
ATOM 898 C C . GLY A 1 117 ? 0.681 -6.614 -18.511 1.00 93.88 117 GLY A C 1
ATOM 899 O O . GLY A 1 117 ? 0.487 -7.092 -19.626 1.00 93.88 117 GLY A O 1
ATOM 900 N N . LEU A 1 118 ? 1.609 -5.679 -18.291 1.00 93.25 118 LEU A N 1
ATOM 901 C CA . LEU A 1 118 ? 2.494 -5.142 -19.323 1.00 93.25 118 LEU A CA 1
ATOM 902 C C . LEU A 1 118 ? 3.767 -5.981 -19.439 1.00 93.25 118 LEU A C 1
ATOM 904 O O . LEU A 1 118 ? 4.293 -6.513 -18.456 1.00 93.25 118 LEU A O 1
ATOM 908 N N . SER A 1 119 ? 4.327 -6.048 -20.646 1.00 94.06 119 SER A N 1
ATOM 909 C CA . SER A 1 119 ? 5.651 -6.632 -20.845 1.00 94.06 119 SER A CA 1
ATOM 910 C C . SER A 1 119 ? 6.715 -5.810 -20.121 1.00 94.06 119 SER A C 1
ATOM 912 O O . SER A 1 119 ? 6.740 -4.581 -20.225 1.00 94.06 119 SER A O 1
ATOM 914 N N . ARG A 1 120 ? 7.634 -6.491 -19.428 1.00 92.94 120 ARG A N 1
ATOM 915 C CA . ARG A 1 120 ? 8.756 -5.835 -18.744 1.00 92.94 120 ARG A CA 1
ATOM 916 C C . ARG A 1 120 ? 9.624 -5.058 -19.746 1.00 92.94 120 ARG A C 1
ATOM 918 O O . ARG A 1 120 ? 9.947 -5.624 -20.797 1.00 92.94 120 ARG A O 1
ATOM 925 N N . PRO A 1 121 ? 10.059 -3.832 -19.402 1.00 92.81 121 PRO A N 1
ATOM 926 C CA . PRO A 1 121 ? 10.919 -3.055 -20.278 1.00 92.81 121 PRO A CA 1
ATOM 927 C C . PRO A 1 121 ? 12.234 -3.785 -20.574 1.00 92.81 121 PRO A C 1
ATOM 929 O O . PRO A 1 121 ? 12.796 -4.469 -19.712 1.00 92.81 121 PRO A O 1
ATOM 932 N N . SER A 1 122 ? 12.750 -3.644 -21.789 1.00 93.06 122 SER A N 1
ATOM 933 C CA . SER A 1 122 ? 13.962 -4.324 -22.245 1.00 93.06 122 SER A CA 1
ATOM 934 C C . SER A 1 122 ? 15.209 -3.871 -21.486 1.00 93.06 122 SER A C 1
ATOM 936 O O . SER A 1 122 ? 16.027 -4.707 -21.105 1.00 93.06 122 SER A O 1
ATOM 938 N N . TRP A 1 123 ? 15.290 -2.583 -21.153 1.00 89.69 123 TRP A N 1
ATOM 939 C CA . TRP A 1 123 ? 16.367 -1.979 -20.362 1.00 89.69 123 TRP A CA 1
ATOM 940 C C . TRP A 1 123 ? 16.396 -2.442 -18.897 1.00 89.69 123 TRP A C 1
ATOM 942 O O . TRP A 1 123 ? 17.365 -2.195 -18.183 1.00 89.69 123 TRP A O 1
ATOM 952 N N . LEU A 1 124 ? 15.352 -3.145 -18.454 1.00 87.25 124 LEU A N 1
ATOM 953 C CA . LEU A 1 124 ? 15.268 -3.764 -17.133 1.00 87.25 124 LEU A CA 1
ATOM 954 C C . LEU A 1 124 ? 15.763 -5.223 -17.135 1.00 87.25 124 LEU A C 1
ATOM 956 O O . LEU A 1 124 ? 15.923 -5.826 -16.068 1.00 87.25 124 LEU A O 1
ATOM 960 N N . ARG A 1 125 ? 15.982 -5.818 -18.319 1.00 80.69 125 ARG A N 1
ATOM 961 C CA . ARG A 1 125 ? 16.498 -7.188 -18.469 1.00 80.69 125 ARG A CA 1
ATOM 962 C C . ARG A 1 125 ? 17.981 -7.225 -18.088 1.00 80.69 125 ARG A C 1
ATOM 964 O O . ARG A 1 125 ? 18.727 -6.297 -18.364 1.00 80.69 125 ARG A O 1
ATOM 971 N N . GLY A 1 126 ? 18.416 -8.301 -17.434 1.00 71.75 126 GLY A N 1
ATOM 972 C CA . GLY A 1 126 ? 19.819 -8.487 -17.029 1.00 71.75 126 GLY A CA 1
ATOM 973 C C . GLY A 1 126 ? 20.233 -7.742 -15.754 1.00 71.75 126 GLY A C 1
ATOM 974 O O . GLY A 1 126 ? 21.223 -8.116 -15.130 1.00 71.75 126 GLY A O 1
ATOM 975 N N . GLN A 1 127 ? 19.448 -6.768 -15.289 1.00 64.12 127 GLN A N 1
ATOM 976 C CA . GLN A 1 127 ? 19.555 -6.293 -13.913 1.00 64.12 127 GLN A CA 1
ATOM 977 C C . GLN A 1 127 ? 18.996 -7.401 -13.032 1.00 64.12 127 GLN A C 1
ATOM 979 O O . GLN A 1 127 ? 17.782 -7.609 -13.052 1.00 64.12 127 GLN A O 1
ATOM 984 N N . GLY A 1 128 ? 19.883 -8.155 -12.369 1.00 51.25 128 GLY A N 1
ATOM 985 C CA . GLY A 1 128 ? 19.576 -9.387 -11.641 1.00 51.25 128 GLY A CA 1
ATOM 986 C C . GLY A 1 128 ? 18.154 -9.388 -11.095 1.00 51.25 128 GLY A C 1
ATOM 987 O O . GLY A 1 128 ? 17.749 -8.452 -10.396 1.00 51.25 128 GLY A O 1
ATOM 988 N N . ALA A 1 129 ? 17.373 -10.405 -11.470 1.00 50.06 129 ALA A N 1
ATOM 989 C CA . ALA A 1 129 ? 16.187 -10.727 -10.698 1.00 50.06 129 ALA A CA 1
ATOM 990 C C . ALA A 1 129 ? 16.667 -10.734 -9.246 1.00 50.06 129 ALA A C 1
ATOM 992 O O . ALA A 1 129 ? 17.603 -11.476 -8.936 1.00 50.06 129 ALA A O 1
ATOM 993 N N . ALA A 1 130 ? 16.133 -9.837 -8.403 1.00 47.97 130 ALA A N 1
ATOM 994 C CA . ALA A 1 130 ? 16.361 -9.942 -6.969 1.00 47.97 130 ALA A CA 1
ATOM 995 C C . ALA A 1 130 ? 16.164 -11.426 -6.650 1.00 47.97 130 ALA A C 1
ATOM 997 O O . ALA A 1 130 ? 15.172 -11.971 -7.158 1.00 47.97 130 ALA A O 1
ATOM 998 N N . PRO A 1 131 ? 17.152 -12.083 -5.999 1.00 44.84 131 PRO A N 1
ATOM 999 C CA . PRO A 1 131 ? 17.222 -13.535 -5.918 1.00 44.84 131 PRO A CA 1
ATOM 1000 C C . PRO A 1 131 ? 15.827 -14.003 -5.612 1.00 44.84 131 PRO A C 1
ATOM 1002 O O . PRO A 1 131 ? 15.222 -13.457 -4.690 1.00 44.84 131 PRO A O 1
ATOM 1005 N N . GLU A 1 132 ? 15.324 -14.863 -6.494 1.00 44.22 132 GLU A N 1
ATOM 1006 C CA . GLU A 1 132 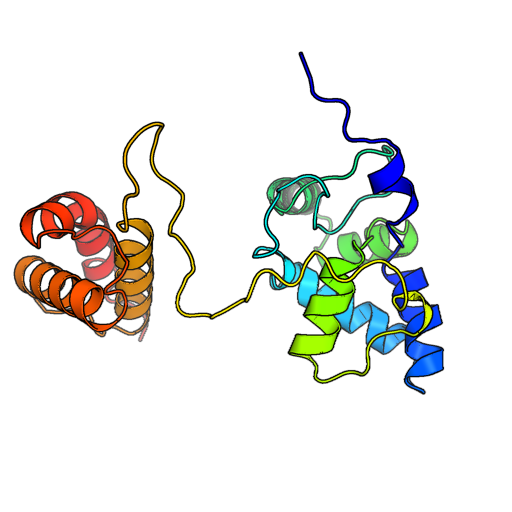? 13.960 -15.354 -6.587 1.00 44.22 132 GLU A CA 1
ATOM 1007 C C . GLU A 1 132 ? 13.584 -15.975 -5.240 1.00 44.22 132 GLU A C 1
ATOM 1009 O O . GLU A 1 132 ? 13.594 -17.186 -5.030 1.00 44.22 132 GLU A O 1
ATOM 1014 N N . ALA A 1 133 ? 13.347 -15.115 -4.257 1.00 45.00 133 ALA A N 1
ATOM 1015 C CA . ALA A 1 133 ? 12.884 -15.452 -2.945 1.00 45.00 133 ALA A CA 1
ATOM 1016 C C . ALA A 1 133 ? 11.467 -15.848 -3.251 1.00 45.00 133 ALA A C 1
ATOM 1018 O O . ALA A 1 133 ? 10.626 -14.965 -3.414 1.00 45.00 133 ALA A O 1
ATOM 1019 N N . LYS A 1 134 ? 11.284 -17.156 -3.488 1.00 42.09 134 LYS A N 1
ATOM 1020 C CA . LYS A 1 134 ? 10.013 -17.849 -3.650 1.00 42.09 134 LYS A CA 1
ATOM 1021 C C . LYS A 1 134 ? 8.953 -17.031 -2.944 1.00 42.09 134 LYS A C 1
ATOM 1023 O O . LYS A 1 134 ? 8.781 -17.127 -1.733 1.00 42.09 134 LYS A O 1
ATOM 1028 N N . ARG A 1 135 ? 8.272 -16.182 -3.708 1.00 46.03 135 ARG A N 1
ATOM 1029 C CA . ARG A 1 135 ? 7.153 -15.403 -3.215 1.00 46.03 135 ARG A CA 1
ATOM 1030 C C . ARG A 1 135 ? 5.983 -16.366 -3.302 1.00 46.03 135 ARG A C 1
ATOM 1032 O O . ARG A 1 135 ? 5.072 -16.218 -4.106 1.00 46.03 135 ARG A O 1
ATOM 1039 N N . THR A 1 136 ? 6.045 -17.424 -2.494 1.00 40.53 136 THR A N 1
ATOM 1040 C CA . THR A 1 136 ? 4.829 -18.065 -2.041 1.00 40.53 136 THR A CA 1
ATOM 1041 C C . THR A 1 136 ? 4.118 -16.962 -1.271 1.00 40.53 136 THR A C 1
ATOM 1043 O O . THR A 1 136 ? 4.541 -16.556 -0.193 1.00 40.53 136 THR A O 1
ATOM 1046 N N . LEU A 1 137 ? 3.001 -16.473 -1.806 1.00 47.72 137 LEU A N 1
ATOM 1047 C CA . LEU A 1 137 ? 2.041 -15.631 -1.078 1.00 47.72 137 LEU A CA 1
ATOM 1048 C C . LEU A 1 137 ? 1.553 -16.286 0.242 1.00 47.72 137 LEU A C 1
ATOM 1050 O O . LEU A 1 137 ? 0.749 -15.704 0.958 1.00 47.72 137 LEU A O 1
ATOM 1054 N N . ARG A 1 138 ? 2.048 -17.488 0.573 1.00 43.03 138 ARG A N 1
ATOM 1055 C CA . ARG A 1 138 ? 1.775 -18.285 1.768 1.00 43.03 138 ARG A CA 1
ATOM 1056 C C . ARG A 1 138 ? 2.890 -18.271 2.828 1.00 43.03 138 ARG A C 1
ATOM 1058 O O . ARG A 1 138 ? 2.594 -18.664 3.947 1.00 43.03 138 ARG A O 1
ATOM 1065 N N . ASP A 1 139 ? 4.101 -17.774 2.539 1.00 43.00 139 ASP A N 1
ATOM 1066 C CA . ASP A 1 139 ? 5.220 -17.724 3.510 1.00 43.00 139 ASP A CA 1
ATOM 1067 C C . ASP A 1 139 ? 5.728 -16.301 3.772 1.00 43.00 139 ASP A C 1
ATOM 1069 O O . ASP A 1 139 ? 6.923 -16.065 3.986 1.00 43.00 139 ASP A O 1
ATOM 1073 N N . ALA A 1 140 ? 4.825 -15.318 3.796 1.00 48.94 140 ALA A N 1
ATOM 1074 C CA . ALA A 1 140 ? 5.143 -14.027 4.392 1.00 48.94 140 ALA A CA 1
ATOM 1075 C C . ALA A 1 140 ? 5.406 -14.248 5.890 1.00 48.94 140 ALA A C 1
ATOM 1077 O O . ALA A 1 140 ? 4.501 -14.191 6.718 1.00 48.94 140 ALA A O 1
ATOM 1078 N N . THR A 1 141 ? 6.656 -14.559 6.238 1.00 46.44 141 THR A N 1
ATOM 1079 C CA . THR A 1 141 ? 7.117 -14.647 7.621 1.00 46.44 141 THR A CA 1
ATOM 1080 C C . THR A 1 141 ? 6.891 -13.277 8.246 1.00 46.44 141 THR A C 1
ATOM 1082 O O . THR A 1 141 ? 7.654 -12.340 8.013 1.00 46.44 141 THR A O 1
ATOM 1085 N N . TYR A 1 142 ? 5.795 -13.155 8.988 1.00 48.78 142 TYR A N 1
ATOM 1086 C CA . TYR A 1 142 ? 5.305 -11.922 9.580 1.00 48.78 142 TYR A CA 1
ATOM 1087 C C . TYR A 1 142 ? 6.328 -11.328 10.554 1.00 48.78 142 TYR A C 1
ATOM 1089 O O . TYR A 1 142 ? 6.323 -11.602 11.755 1.00 48.78 142 TYR A O 1
ATOM 1097 N N . ARG A 1 143 ? 7.233 -10.496 10.036 1.00 47.12 143 ARG A N 1
ATOM 1098 C CA . ARG A 1 143 ? 8.128 -9.673 10.844 1.00 47.12 143 ARG A CA 1
ATOM 1099 C C . ARG A 1 143 ? 7.469 -8.321 11.057 1.00 47.12 143 ARG A C 1
ATOM 1101 O O . ARG A 1 143 ? 7.487 -7.487 10.168 1.00 47.12 143 ARG A O 1
ATOM 1108 N N . THR A 1 144 ? 6.912 -8.109 12.244 1.00 44.09 144 THR A N 1
ATOM 1109 C CA . THR A 1 144 ? 7.163 -6.902 13.053 1.00 44.09 144 THR A CA 1
ATOM 1110 C C . THR A 1 144 ? 6.488 -7.010 14.421 1.00 44.09 144 THR A C 1
ATOM 1112 O O . THR A 1 144 ? 5.320 -7.374 14.550 1.00 44.09 144 THR A O 1
ATOM 1115 N N . GLY A 1 145 ? 7.260 -6.678 15.457 1.00 39.50 145 GLY A N 1
ATOM 1116 C CA . GLY A 1 145 ? 6.798 -6.513 16.831 1.00 39.50 145 GLY A CA 1
ATOM 1117 C C . GLY A 1 145 ? 7.937 -6.684 17.835 1.00 39.50 145 GLY A C 1
ATOM 1118 O O . GLY A 1 145 ? 8.047 -7.758 18.401 1.00 39.50 145 GLY A O 1
ATOM 1119 N N . LEU A 1 146 ? 8.745 -5.635 18.060 1.00 46.50 146 LEU A N 1
ATOM 1120 C CA . LEU A 1 146 ? 9.878 -5.578 19.012 1.00 46.50 146 LEU A CA 1
ATOM 1121 C C . LEU A 1 146 ? 10.953 -6.687 18.840 1.00 46.50 146 LEU A C 1
ATOM 1123 O O . LEU A 1 146 ? 10.698 -7.746 18.267 1.00 46.50 146 LEU A O 1
ATOM 1127 N N . PRO A 1 147 ? 12.197 -6.480 19.305 1.00 42.88 147 PRO A N 1
ATOM 1128 C CA . PRO A 1 147 ? 13.197 -7.543 19.300 1.00 42.88 147 PRO A CA 1
ATOM 1129 C C . PRO A 1 147 ? 12.719 -8.706 20.187 1.00 42.88 147 PRO A C 1
ATOM 1131 O O . PRO A 1 147 ? 12.734 -8.605 21.410 1.00 42.88 147 PRO A O 1
ATOM 1134 N N . GLY A 1 148 ? 12.258 -9.801 19.572 1.00 54.12 148 GLY A N 1
ATOM 1135 C CA . GLY A 1 148 ? 12.156 -11.102 20.239 1.00 54.12 148 GLY A CA 1
ATOM 1136 C C . GLY A 1 148 ? 10.901 -11.947 20.014 1.00 54.12 148 GLY A C 1
ATOM 1137 O O . GLY A 1 148 ? 10.994 -13.151 20.240 1.00 54.12 148 GLY A O 1
ATOM 1138 N N . LYS A 1 149 ? 9.751 -11.419 19.559 1.00 56.38 149 LYS A N 1
ATOM 1139 C CA . LYS A 1 149 ? 8.592 -12.285 19.238 1.00 56.38 149 LYS A CA 1
ATOM 1140 C C . LYS A 1 149 ? 7.775 -11.791 18.039 1.00 56.38 149 LYS A C 1
ATOM 1142 O O . LYS A 1 149 ? 7.205 -10.706 18.116 1.00 56.38 149 LYS A O 1
ATOM 1147 N N . PRO A 1 150 ? 7.636 -12.588 16.960 1.00 69.31 150 PRO A N 1
ATOM 1148 C CA . PRO A 1 150 ? 6.691 -12.267 15.896 1.00 69.31 150 PRO A CA 1
ATOM 1149 C C . PRO A 1 150 ? 5.273 -12.172 16.481 1.00 69.31 150 PRO A C 1
ATOM 1151 O O . PRO A 1 150 ? 4.845 -13.036 17.245 1.00 69.31 150 PRO A O 1
ATOM 1154 N N . SER A 1 151 ? 4.552 -11.100 16.150 1.00 85.19 151 SER A N 1
ATOM 1155 C CA . SER A 1 151 ? 3.170 -10.870 16.573 1.00 85.19 151 SER A CA 1
ATOM 1156 C C . SER A 1 151 ? 2.292 -10.712 15.336 1.00 85.19 151 SER A C 1
ATOM 1158 O O . SER A 1 151 ? 2.436 -9.747 14.588 1.00 85.19 151 SER A O 1
ATOM 1160 N N . SER A 1 152 ? 1.317 -11.603 15.160 1.00 93.44 152 SER A N 1
ATOM 1161 C CA . SER A 1 152 ? 0.338 -11.542 14.062 1.00 93.44 152 SER A CA 1
ATOM 1162 C C . SER A 1 152 ? -0.802 -10.548 14.304 1.00 93.44 152 SER A C 1
ATOM 1164 O O . SER A 1 152 ? -1.812 -10.564 13.608 1.00 93.44 152 SER A O 1
ATOM 1166 N N . PHE A 1 153 ? -0.656 -9.659 15.288 1.00 94.50 153 PHE A N 1
ATOM 1167 C CA . PHE A 1 153 ? -1.713 -8.723 15.662 1.00 94.50 153 PHE A CA 1
ATOM 1168 C C . PHE A 1 153 ? -2.063 -7.712 14.559 1.00 94.50 153 PHE A C 1
ATOM 1170 O O . PHE A 1 153 ? -3.221 -7.333 14.437 1.00 94.50 153 PHE A O 1
ATOM 1177 N N . HIS A 1 154 ? -1.097 -7.326 13.723 1.00 93.31 154 HIS A N 1
ATOM 1178 C CA . HIS A 1 154 ? -1.348 -6.423 12.595 1.00 93.31 154 HIS A CA 1
ATOM 1179 C C . HIS A 1 154 ? -2.320 -7.027 11.564 1.00 93.31 154 HIS A C 1
ATOM 1181 O O . HIS A 1 154 ? -3.095 -6.293 10.960 1.00 93.31 154 HIS A O 1
ATOM 1187 N N . LEU A 1 155 ? -2.339 -8.359 11.404 1.00 95.31 155 LEU A N 1
ATOM 1188 C CA . LEU A 1 155 ? -3.298 -9.054 10.533 1.00 95.31 155 LEU A CA 1
ATOM 1189 C C . LEU A 1 155 ? -4.708 -8.983 11.104 1.00 95.31 155 LEU A C 1
ATOM 1191 O O . LEU A 1 155 ? -5.650 -8.635 10.402 1.00 95.31 155 LEU A O 1
ATOM 1195 N N . VAL A 1 156 ? -4.828 -9.259 12.404 1.00 97.00 156 VAL A N 1
ATOM 1196 C CA . VAL A 1 156 ? -6.098 -9.176 13.132 1.00 97.00 156 VAL A CA 1
ATOM 1197 C C . VAL A 1 156 ? -6.674 -7.761 13.071 1.00 97.00 156 VAL A C 1
ATOM 1199 O O . VAL A 1 156 ? -7.871 -7.590 12.855 1.00 97.00 156 VAL A O 1
ATOM 1202 N N . GLU A 1 157 ? -5.834 -6.741 13.251 1.00 96.50 157 GLU A N 1
ATOM 1203 C CA . GLU A 1 157 ? -6.254 -5.341 13.179 1.00 96.50 157 GLU A CA 1
ATOM 1204 C C . GLU A 1 157 ? -6.693 -4.934 11.764 1.00 96.50 157 GLU A C 1
ATOM 1206 O O . GLU A 1 157 ? -7.712 -4.256 11.612 1.00 96.50 157 GLU A O 1
ATOM 1211 N N . GLY A 1 158 ? -5.958 -5.370 10.734 1.00 95.12 158 GLY A N 1
ATOM 1212 C CA . GLY A 1 158 ? -6.314 -5.132 9.335 1.00 95.12 158 GLY A CA 1
ATOM 1213 C C . GLY A 1 158 ? -7.663 -5.748 8.964 1.00 95.12 158 GLY A C 1
ATOM 1214 O O . GLY A 1 158 ? -8.517 -5.069 8.393 1.00 95.12 158 GLY A O 1
ATOM 1215 N N . GLU A 1 159 ? -7.895 -6.999 9.361 1.00 97.94 159 GLU A N 1
ATOM 1216 C CA . GLU A 1 159 ? -9.165 -7.684 9.109 1.00 97.94 159 GLU A CA 1
ATOM 1217 C C . GLU A 1 159 ? -10.331 -7.048 9.872 1.00 97.94 159 GLU A C 1
ATOM 1219 O O . GLU A 1 159 ? -11.399 -6.817 9.303 1.00 97.94 159 GLU A O 1
ATOM 1224 N N . PHE A 1 160 ? -10.125 -6.693 11.144 1.00 98.00 160 PHE A N 1
ATOM 1225 C CA . PHE A 1 160 ? -11.135 -5.981 11.924 1.00 98.00 160 PHE A CA 1
ATOM 1226 C C . PHE A 1 160 ? -11.554 -4.666 11.249 1.00 98.00 160 PHE A C 1
ATOM 1228 O O . PHE A 1 160 ? -12.747 -4.368 11.165 1.00 98.00 160 PHE A O 1
ATOM 1235 N N . ARG A 1 161 ? -10.588 -3.887 10.744 1.00 96.38 161 ARG A N 1
ATOM 1236 C CA . ARG A 1 161 ? -10.854 -2.629 10.033 1.00 96.38 161 ARG A CA 1
ATOM 1237 C C . ARG A 1 161 ? -11.676 -2.864 8.766 1.00 96.38 161 ARG A C 1
ATOM 1239 O O . ARG A 1 161 ? -12.696 -2.208 8.586 1.00 96.38 161 ARG A O 1
ATOM 1246 N N . ARG A 1 162 ? -11.301 -3.859 7.957 1.00 96.50 162 ARG A N 1
ATOM 1247 C CA . ARG A 1 162 ? -12.040 -4.245 6.745 1.00 96.50 162 ARG A CA 1
ATOM 1248 C C . ARG A 1 162 ? -13.493 -4.623 7.052 1.00 96.50 162 ARG A C 1
ATOM 1250 O O . ARG A 1 162 ? -14.405 -4.218 6.335 1.00 96.50 162 ARG A O 1
ATOM 1257 N N . ARG A 1 163 ? -13.724 -5.387 8.125 1.00 96.56 163 ARG A N 1
ATOM 1258 C CA . ARG A 1 163 ? -15.074 -5.759 8.589 1.00 96.56 163 ARG A CA 1
ATOM 1259 C C . ARG A 1 163 ? -15.846 -4.551 9.125 1.00 96.56 163 ARG A C 1
ATOM 1261 O O . ARG A 1 163 ? -17.047 -4.453 8.895 1.00 96.56 163 ARG A O 1
ATOM 1268 N N . ALA A 1 164 ? -15.167 -3.620 9.800 1.00 95.62 164 ALA A N 1
ATOM 1269 C CA . ALA A 1 164 ? -15.743 -2.359 10.274 1.00 95.62 164 ALA A CA 1
ATOM 1270 C C . ALA A 1 164 ? -16.295 -1.508 9.131 1.00 95.62 164 ALA A C 1
ATOM 1272 O O . ALA A 1 164 ? -17.435 -1.062 9.203 1.00 95.62 164 ALA A O 1
ATOM 1273 N N . GLU A 1 165 ? -15.500 -1.329 8.079 1.00 91.31 165 GLU A N 1
ATOM 1274 C CA . GLU A 1 165 ? -15.852 -0.530 6.900 1.00 91.31 165 GLU A CA 1
ATOM 1275 C C . GLU A 1 165 ? -17.054 -1.106 6.140 1.00 91.31 165 GLU A C 1
ATOM 1277 O O . GLU A 1 165 ? -17.835 -0.357 5.565 1.00 91.31 165 GLU A O 1
ATOM 1282 N N . ARG A 1 166 ? -17.234 -2.432 6.174 1.00 93.62 166 ARG A N 1
ATOM 1283 C CA . ARG A 1 166 ? -18.376 -3.126 5.556 1.00 93.62 166 ARG A CA 1
ATOM 1284 C C . ARG A 1 166 ? -19.612 -3.219 6.451 1.00 93.62 166 ARG A C 1
ATOM 1286 O O . ARG A 1 166 ? -20.660 -3.643 5.984 1.00 93.62 166 ARG A O 1
ATOM 1293 N N . GLY A 1 167 ? -19.489 -2.883 7.735 1.00 94.75 167 GLY A N 1
ATOM 1294 C CA . GLY A 1 167 ? -20.547 -3.124 8.718 1.00 94.75 167 GLY A CA 1
ATOM 1295 C C . GLY A 1 167 ? -20.724 -4.599 9.113 1.00 94.75 167 GLY A C 1
ATOM 1296 O O . GLY A 1 167 ? -21.670 -4.925 9.823 1.00 94.75 167 GLY A O 1
ATOM 1297 N N . ASP A 1 168 ? -19.791 -5.482 8.742 1.00 96.12 168 ASP A N 1
ATOM 1298 C CA . ASP A 1 168 ? -19.851 -6.938 8.972 1.00 96.12 168 ASP A CA 1
ATOM 1299 C C . ASP A 1 168 ? -19.429 -7.357 10.395 1.00 96.12 168 ASP A C 1
ATOM 1301 O O . ASP A 1 168 ? -19.254 -8.541 10.694 1.00 96.12 168 ASP A O 1
ATOM 1305 N N . GLN A 1 169 ? -19.222 -6.397 11.297 1.00 96.12 169 GLN A N 1
ATOM 1306 C CA . GLN A 1 169 ? -18.801 -6.667 12.670 1.00 96.12 169 GLN A CA 1
ATOM 1307 C C . GLN A 1 169 ? -19.884 -7.391 13.463 1.00 96.12 169 GLN A C 1
ATOM 1309 O O . GLN A 1 169 ? -21.063 -7.022 13.445 1.00 96.12 169 GLN A O 1
ATOM 1314 N N . HIS A 1 170 ? -19.473 -8.334 14.304 1.00 97.50 170 HIS A N 1
ATOM 1315 C CA . HIS A 1 170 ? -20.389 -8.962 15.238 1.00 97.50 170 HIS A CA 1
ATOM 1316 C C . HIS A 1 170 ? -20.989 -7.955 16.247 1.00 97.50 170 HIS A C 1
ATOM 1318 O O . HIS A 1 170 ? -20.432 -6.880 16.509 1.00 97.50 170 HIS A O 1
ATOM 1324 N N . PRO A 1 171 ? -22.148 -8.283 16.855 1.00 95.94 171 PRO A N 1
ATOM 1325 C CA . PRO A 1 171 ? -22.824 -7.383 17.793 1.00 95.94 171 PRO A CA 1
ATOM 1326 C C . PRO A 1 171 ? -22.002 -7.060 19.044 1.00 95.94 171 PRO A C 1
ATOM 1328 O O . PRO A 1 171 ? -22.115 -5.966 19.590 1.00 95.94 171 PRO A O 1
ATOM 1331 N N . THR A 1 172 ? -21.162 -7.995 19.496 1.00 97.75 172 THR A N 1
ATOM 1332 C CA . THR A 1 172 ? -20.354 -7.846 20.709 1.00 97.75 172 THR A CA 1
ATOM 1333 C C . THR A 1 172 ? -18.873 -8.033 20.406 1.00 97.75 172 THR A C 1
ATOM 1335 O O . THR A 1 172 ? -18.493 -8.863 19.582 1.00 97.75 172 THR A O 1
ATOM 1338 N N . LEU A 1 173 ? -18.023 -7.303 21.136 1.00 98.12 173 LEU A N 1
ATOM 1339 C CA . LEU A 1 173 ? -16.566 -7.423 21.026 1.00 98.12 173 LEU A CA 1
ATOM 1340 C C . LEU A 1 173 ? -16.073 -8.846 21.338 1.00 98.12 173 LEU A C 1
ATOM 1342 O O . LEU A 1 173 ? -15.061 -9.276 20.800 1.00 98.12 173 LEU A O 1
ATOM 1346 N N . VAL A 1 174 ? -16.781 -9.581 22.203 1.00 98.38 174 VAL A N 1
ATOM 1347 C CA . VAL A 1 174 ? -16.449 -10.977 22.524 1.00 98.38 174 VAL A CA 1
ATOM 1348 C C . VAL A 1 174 ? -16.592 -11.859 21.284 1.00 98.38 174 VAL A C 1
ATOM 1350 O O . VAL A 1 174 ? -15.623 -12.512 20.909 1.00 98.38 174 VAL A O 1
ATOM 1353 N N . LYS A 1 175 ? -17.746 -11.798 20.603 1.00 98.12 175 LYS A N 1
ATOM 1354 C CA . LYS A 1 175 ? -17.983 -12.560 19.369 1.00 98.12 175 LYS A CA 1
ATOM 1355 C C . LYS A 1 175 ? -17.029 -12.148 18.251 1.00 98.12 175 LYS A C 1
ATOM 1357 O O . LYS A 1 175 ? -16.529 -13.003 17.531 1.00 98.12 175 LYS A O 1
ATOM 1362 N N . GLU A 1 176 ? -16.739 -10.853 18.130 1.00 98.25 176 GLU A N 1
ATOM 1363 C CA . GLU A 1 176 ? -15.779 -10.365 17.135 1.00 98.25 176 GLU A CA 1
ATOM 1364 C C . GLU A 1 176 ? -14.365 -10.895 17.408 1.00 98.25 176 GLU A C 1
ATOM 1366 O O . GLU A 1 176 ? -13.688 -11.361 16.497 1.00 98.25 176 GLU A O 1
ATOM 1371 N N . ALA A 1 177 ? -13.924 -10.905 18.667 1.00 98.38 177 ALA A N 1
ATOM 1372 C CA . ALA A 1 177 ? -12.611 -11.429 19.027 1.00 98.38 177 ALA A CA 1
ATOM 1373 C C . ALA A 1 177 ? -12.494 -12.952 18.832 1.00 98.38 177 ALA A C 1
ATOM 1375 O O . ALA A 1 177 ? -11.430 -13.432 18.440 1.00 98.38 177 ALA A O 1
ATOM 1376 N N . GLU A 1 178 ? -13.561 -13.711 19.095 1.00 98.38 178 GLU A N 1
ATOM 1377 C CA . GLU A 1 178 ? -13.631 -15.153 18.815 1.00 98.38 178 GLU A CA 1
ATOM 1378 C C . GLU A 1 178 ? -13.568 -15.433 17.312 1.00 98.38 178 GLU A C 1
ATOM 1380 O O . GLU A 1 178 ? -12.781 -16.276 16.875 1.00 98.38 178 GLU A O 1
ATOM 1385 N N . HIS A 1 179 ? -14.333 -14.675 16.524 1.00 98.44 179 HIS A N 1
ATOM 1386 C CA . HIS A 1 179 ? -14.316 -14.756 15.069 1.00 98.44 179 HIS A CA 1
ATOM 1387 C C . HIS A 1 179 ? -12.920 -14.468 14.508 1.00 98.44 179 HIS A C 1
ATOM 1389 O O . HIS A 1 179 ? -12.381 -15.278 13.760 1.00 98.44 179 HIS A O 1
ATOM 1395 N N . LEU A 1 180 ? -12.293 -13.363 14.921 1.00 98.12 180 LEU A N 1
ATOM 1396 C CA . LEU A 1 180 ? -10.960 -12.976 14.452 1.00 98.12 180 LEU A CA 1
ATOM 1397 C C . LEU A 1 180 ? -9.873 -13.977 14.868 1.00 98.12 180 LEU A C 1
ATOM 1399 O O . LEU A 1 180 ? -8.927 -14.203 14.116 1.00 98.12 180 LEU A O 1
ATOM 1403 N N . ALA A 1 181 ? -10.000 -14.609 16.039 1.00 97.88 181 ALA A N 1
ATOM 1404 C CA . ALA A 1 181 ? -9.091 -15.678 16.450 1.00 97.88 181 ALA A CA 1
ATOM 1405 C C . ALA A 1 181 ? -9.236 -16.927 15.559 1.00 97.88 181 ALA A C 1
ATOM 1407 O O . ALA A 1 181 ? -8.231 -17.525 15.167 1.00 97.88 181 ALA A O 1
ATOM 1408 N N . ALA A 1 182 ? -10.472 -17.315 15.224 1.00 97.75 182 ALA A N 1
ATOM 1409 C CA . ALA A 1 182 ? -10.747 -18.438 14.326 1.00 97.75 182 ALA A CA 1
ATOM 1410 C C . ALA A 1 182 ? -10.300 -18.147 12.882 1.00 97.75 182 ALA A C 1
ATOM 1412 O O . ALA A 1 182 ? -9.687 -19.003 12.241 1.00 97.75 182 ALA A O 1
ATOM 1413 N N . TRP A 1 183 ? -10.543 -16.926 12.404 1.00 97.62 183 TRP A N 1
ATOM 1414 C CA . TRP A 1 183 ? -10.062 -16.424 11.118 1.00 97.62 183 TRP A CA 1
ATOM 1415 C C . TRP A 1 183 ? -8.533 -16.467 11.041 1.00 97.62 183 TRP A C 1
ATOM 1417 O O . TRP A 1 183 ? -7.986 -17.073 10.127 1.00 97.62 183 TRP A O 1
ATOM 1427 N N . LEU A 1 184 ? -7.824 -15.949 12.052 1.00 97.19 184 LEU A N 1
ATOM 1428 C CA . LEU A 1 184 ? -6.359 -15.973 12.067 1.00 97.19 184 LEU A CA 1
ATOM 1429 C C . LEU A 1 184 ? -5.816 -17.410 11.998 1.00 97.19 184 LEU A C 1
ATOM 1431 O O . LEU A 1 184 ? -4.846 -17.669 11.294 1.00 97.19 184 LEU A O 1
ATOM 1435 N N . LYS A 1 185 ? -6.453 -18.355 12.701 1.00 96.38 185 LYS A N 1
ATOM 1436 C CA . LYS A 1 185 ? -6.051 -19.769 12.696 1.00 96.38 185 LYS A CA 1
ATOM 1437 C C . LYS A 1 185 ? -6.279 -20.455 11.342 1.00 96.38 185 LYS A C 1
ATOM 1439 O O . LYS A 1 185 ? -5.514 -21.352 10.999 1.00 96.38 185 LYS A O 1
ATOM 1444 N N . SER A 1 186 ? -7.337 -20.087 10.622 1.00 95.56 186 SER A N 1
ATOM 1445 C CA . SER A 1 186 ? -7.714 -20.712 9.346 1.00 95.56 186 SER A CA 1
ATOM 1446 C C . SER A 1 186 ? -6.978 -20.094 8.158 1.00 95.56 186 SER A C 1
ATOM 1448 O O . SER A 1 186 ? -6.398 -20.829 7.364 1.00 95.56 186 SER A O 1
ATOM 1450 N N . GLU A 1 187 ? -6.935 -18.765 8.080 1.00 95.94 187 GLU A N 1
ATOM 1451 C CA . GLU A 1 187 ? -6.354 -18.027 6.951 1.00 95.94 187 GLU A CA 1
ATOM 1452 C C . GLU A 1 187 ? -4.842 -17.806 7.090 1.00 95.94 187 GLU A C 1
ATOM 1454 O O . GLU A 1 187 ? -4.120 -17.731 6.096 1.00 95.94 187 GLU A O 1
ATOM 1459 N N . HIS A 1 188 ? -4.330 -17.740 8.324 1.00 94.81 188 HIS A N 1
ATOM 1460 C CA . HIS A 1 188 ? -2.915 -17.479 8.605 1.00 94.81 188 HIS A CA 1
ATOM 1461 C C . HIS A 1 188 ? -2.315 -18.525 9.560 1.00 94.81 188 HIS A C 1
ATOM 1463 O O . HIS A 1 188 ? -1.810 -18.166 10.628 1.00 94.81 188 HIS A O 1
ATOM 1469 N N . PRO A 1 189 ? -2.300 -19.822 9.189 1.00 93.56 189 PRO A N 1
ATOM 1470 C CA . PRO A 1 189 ? -1.832 -20.895 10.072 1.00 93.56 189 PRO A CA 1
ATOM 1471 C C . PRO A 1 189 ? -0.351 -20.766 10.470 1.00 93.56 189 PRO A C 1
ATOM 1473 O O . PRO A 1 189 ? 0.043 -21.265 11.520 1.00 93.56 189 PRO A O 1
ATOM 1476 N N . ALA A 1 190 ? 0.464 -20.076 9.662 1.00 89.31 190 ALA A N 1
ATOM 1477 C CA . ALA A 1 190 ? 1.868 -19.772 9.960 1.00 89.31 190 ALA A CA 1
ATOM 1478 C C . ALA A 1 190 ? 2.057 -18.549 10.886 1.00 89.31 190 ALA A C 1
ATOM 1480 O O . ALA A 1 190 ? 3.174 -18.249 11.311 1.00 89.31 190 ALA A O 1
ATOM 1481 N N . GLY A 1 191 ? 0.983 -17.811 11.183 1.00 87.88 191 GLY A N 1
ATOM 1482 C CA . GLY A 1 191 ? 1.005 -16.658 12.073 1.00 87.88 191 GLY A CA 1
ATOM 1483 C C . GLY A 1 191 ? 1.154 -17.049 13.545 1.00 87.88 191 GLY A C 1
ATOM 1484 O O . GLY A 1 191 ? 0.708 -18.107 13.985 1.00 87.88 191 GLY A O 1
ATOM 1485 N N . ALA A 1 192 ? 1.746 -16.159 14.343 1.00 91.56 192 ALA A N 1
ATOM 1486 C CA . ALA A 1 192 ? 1.791 -16.325 15.787 1.00 91.56 192 ALA A CA 1
ATOM 1487 C C . ALA A 1 192 ? 0.357 -16.323 16.357 1.00 91.56 192 ALA A C 1
ATOM 1489 O O . ALA A 1 192 ? -0.393 -15.364 16.129 1.00 91.56 192 ALA A O 1
ATOM 1490 N N . PRO A 1 193 ? -0.041 -17.356 17.119 1.00 92.25 193 PRO A N 1
ATOM 1491 C CA . PRO A 1 193 ? -1.411 -17.485 17.588 1.00 92.25 193 PRO A CA 1
ATOM 1492 C C . PRO A 1 193 ? -1.779 -16.324 18.516 1.00 92.25 193 PRO A C 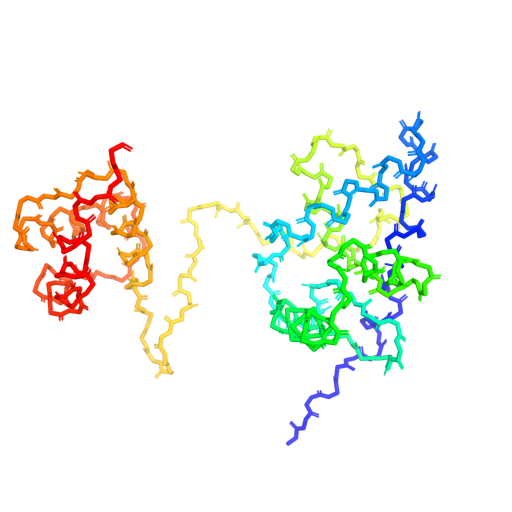1
ATOM 1494 O O . PRO A 1 193 ? -1.065 -16.006 19.469 1.00 92.25 193 PRO A O 1
ATOM 1497 N N . CYS A 1 194 ? -2.934 -15.710 18.262 1.00 94.31 194 CYS A N 1
ATOM 1498 C CA . CYS A 1 194 ? -3.529 -14.698 19.128 1.00 94.31 194 CYS A CA 1
ATOM 1499 C C . CYS A 1 194 ? -4.804 -15.264 19.753 1.00 94.31 194 CYS A C 1
ATOM 1501 O O . CYS A 1 194 ? -5.713 -15.698 19.052 1.00 94.31 194 CYS A O 1
ATOM 1503 N N . THR A 1 195 ? -4.890 -15.258 21.083 1.00 96.69 195 THR A N 1
ATOM 1504 C CA . THR A 1 195 ? -6.109 -15.700 21.771 1.00 96.69 195 THR A CA 1
ATOM 1505 C C . THR A 1 195 ? -7.190 -14.623 21.692 1.00 96.69 195 THR A C 1
ATOM 1507 O O . THR A 1 195 ? -6.885 -13.427 21.713 1.00 96.69 195 THR A O 1
ATOM 1510 N N . ALA A 1 196 ? -8.464 -15.027 21.700 1.00 97.75 196 ALA A N 1
ATOM 1511 C CA . ALA A 1 196 ? -9.598 -14.097 21.727 1.00 97.75 196 ALA A CA 1
ATOM 1512 C C . ALA A 1 196 ? -9.494 -13.081 22.884 1.00 97.75 196 ALA A C 1
ATOM 1514 O O . ALA A 1 196 ? -9.823 -11.910 22.720 1.00 97.75 196 ALA A O 1
ATOM 1515 N N . LYS A 1 197 ? -8.945 -13.483 24.042 1.00 97.50 197 LYS A N 1
ATOM 1516 C CA . LYS A 1 197 ? -8.686 -12.578 25.176 1.00 97.50 197 LYS A CA 1
ATOM 1517 C C . LYS A 1 197 ? -7.719 -11.444 24.811 1.00 97.50 197 LYS A C 1
ATOM 1519 O O . LYS A 1 197 ? -7.988 -10.294 25.152 1.00 97.50 197 LYS A O 1
ATOM 1524 N N . VAL A 1 198 ? -6.608 -11.754 24.137 1.00 96.38 198 VAL A N 1
ATOM 1525 C CA . VAL A 1 198 ? -5.620 -10.748 23.704 1.00 96.38 198 VAL A CA 1
ATOM 1526 C C . VAL A 1 198 ? -6.230 -9.821 22.656 1.00 96.38 198 VAL A C 1
ATOM 1528 O O . VAL A 1 198 ? -6.096 -8.603 22.776 1.00 96.38 198 VAL A O 1
ATOM 1531 N N . ILE A 1 199 ? -6.947 -10.390 21.681 1.00 97.69 199 ILE A N 1
ATOM 1532 C CA . ILE A 1 199 ? -7.626 -9.632 20.624 1.00 97.69 199 ILE A CA 1
ATOM 1533 C C . ILE A 1 199 ? -8.642 -8.662 21.224 1.00 97.69 199 ILE A C 1
ATOM 1535 O O . ILE A 1 199 ? -8.575 -7.462 20.966 1.00 97.69 199 ILE A O 1
ATOM 1539 N N . ARG A 1 200 ? -9.513 -9.157 22.107 1.00 97.94 200 ARG A N 1
ATOM 1540 C CA . ARG A 1 200 ? -10.504 -8.355 22.831 1.00 97.94 200 ARG A CA 1
ATOM 1541 C C . ARG A 1 200 ? -9.864 -7.184 23.569 1.00 97.94 200 ARG A C 1
ATOM 1543 O O . ARG A 1 200 ? -10.345 -6.063 23.461 1.00 97.94 200 ARG A O 1
ATOM 1550 N N . ASN A 1 201 ? -8.798 -7.441 24.327 1.00 96.56 201 ASN A N 1
ATOM 1551 C CA . ASN A 1 201 ? -8.153 -6.404 25.130 1.00 96.56 201 ASN A CA 1
ATOM 1552 C C . ASN A 1 201 ? -7.554 -5.296 24.254 1.00 96.56 201 ASN A C 1
ATOM 1554 O O . ASN A 1 201 ? -7.665 -4.126 24.602 1.00 96.56 201 ASN A O 1
ATOM 1558 N N . ARG A 1 202 ? -6.947 -5.655 23.117 1.00 97.19 202 ARG A N 1
ATOM 1559 C CA . ARG A 1 202 ? -6.302 -4.687 22.222 1.00 97.19 202 ARG A CA 1
ATOM 1560 C C . ARG A 1 202 ? -7.278 -3.964 21.285 1.00 97.19 202 ARG A C 1
ATOM 1562 O O . ARG A 1 202 ? -7.055 -2.800 20.987 1.00 97.19 202 ARG A O 1
ATOM 1569 N N . LEU A 1 203 ? -8.363 -4.609 20.846 1.00 97.25 203 LEU A N 1
ATOM 1570 C CA . LEU A 1 203 ? -9.358 -4.002 19.946 1.00 97.25 203 LEU A CA 1
ATOM 1571 C C . LEU A 1 203 ? -10.477 -3.234 20.667 1.00 97.25 203 LEU A C 1
ATOM 1573 O O . LEU A 1 203 ? -11.339 -2.660 20.004 1.00 97.25 203 LEU A O 1
ATOM 1577 N N . ALA A 1 204 ? -10.493 -3.198 22.003 1.00 97.25 204 ALA A N 1
ATOM 1578 C CA . ALA A 1 204 ? -11.602 -2.624 22.765 1.00 97.25 204 ALA A CA 1
ATOM 1579 C C . ALA A 1 204 ? -11.932 -1.173 22.376 1.00 97.25 204 ALA A C 1
ATOM 1581 O O . ALA A 1 204 ? -13.103 -0.831 22.201 1.00 97.25 204 ALA A O 1
ATOM 1582 N N . GLU A 1 205 ? -10.922 -0.320 22.215 1.00 96.38 205 GLU A N 1
ATOM 1583 C CA . GLU A 1 205 ? -11.126 1.080 21.831 1.00 96.38 205 GLU A CA 1
ATOM 1584 C C . GLU A 1 205 ? -11.579 1.223 20.376 1.00 96.38 205 GLU A C 1
ATOM 1586 O O . GLU A 1 205 ? -12.555 1.927 20.103 1.00 96.38 205 GLU A O 1
ATOM 1591 N N . ALA A 1 206 ? -10.931 0.500 19.457 1.00 95.56 206 ALA A N 1
ATOM 1592 C CA . ALA A 1 206 ? -11.261 0.510 18.035 1.00 95.56 206 ALA A CA 1
ATOM 1593 C C . ALA A 1 206 ? -12.702 0.031 17.778 1.00 95.56 206 ALA A C 1
ATOM 1595 O O . ALA A 1 206 ? -13.438 0.656 17.015 1.00 95.56 206 ALA A O 1
ATOM 1596 N N . PHE A 1 207 ? -13.152 -1.007 18.489 1.00 97.00 207 PHE A N 1
ATOM 1597 C CA . PHE A 1 207 ? -14.524 -1.515 18.417 1.00 97.00 207 PHE A CA 1
ATOM 1598 C C . PHE A 1 207 ? -15.557 -0.501 18.909 1.00 97.00 207 PHE A C 1
ATOM 1600 O O . PHE A 1 207 ? -16.562 -0.262 18.238 1.00 97.00 207 PHE A O 1
ATOM 1607 N N . ARG A 1 208 ? -15.305 0.159 20.048 1.00 96.31 208 ARG A N 1
ATOM 1608 C CA . ARG A 1 208 ? -16.192 1.230 20.539 1.00 96.31 208 ARG A CA 1
ATOM 1609 C C . ARG A 1 208 ? -16.244 2.415 19.580 1.00 96.31 208 ARG A C 1
ATOM 1611 O O . ARG A 1 208 ? -17.273 3.079 19.508 1.00 96.31 208 ARG A O 1
ATOM 1618 N N . LYS A 1 209 ? -15.138 2.732 18.901 1.00 94.81 209 LYS A N 1
ATOM 1619 C CA . LYS A 1 209 ? -15.105 3.796 17.892 1.00 94.81 209 LYS A CA 1
ATOM 1620 C C . LYS A 1 209 ? -15.963 3.414 16.685 1.00 94.81 209 LYS A C 1
ATOM 1622 O O . LYS A 1 209 ? -16.850 4.179 16.338 1.00 94.81 209 LYS A O 1
ATOM 1627 N N . ALA A 1 210 ? -15.784 2.209 16.144 1.00 94.12 210 ALA A N 1
ATOM 1628 C CA . ALA A 1 210 ? -16.565 1.719 15.009 1.00 94.12 210 ALA A CA 1
ATOM 1629 C C . ALA A 1 210 ? -18.079 1.668 15.301 1.00 94.12 210 ALA A C 1
ATOM 1631 O O . ALA A 1 210 ? -18.872 2.142 14.497 1.00 94.12 210 ALA A O 1
ATOM 1632 N N . LYS A 1 211 ? -18.494 1.194 16.486 1.00 91.06 211 LYS A N 1
ATOM 1633 C CA . LYS A 1 211 ? -19.920 1.166 16.881 1.00 91.06 211 LYS A CA 1
ATOM 1634 C C . LYS A 1 211 ? -20.544 2.549 17.096 1.00 91.06 211 LYS A C 1
ATOM 1636 O O . LYS A 1 211 ? -21.762 2.667 17.033 1.00 91.06 211 LYS A O 1
ATOM 1641 N N . ARG A 1 212 ? -19.735 3.573 17.386 1.00 87.06 212 ARG A N 1
ATOM 1642 C CA . ARG A 1 212 ? -20.193 4.960 17.589 1.00 87.06 212 ARG A CA 1
ATOM 1643 C C . ARG A 1 212 ? -20.268 5.778 16.307 1.00 87.06 212 ARG A C 1
ATOM 1645 O O . ARG A 1 212 ? -20.771 6.892 16.365 1.00 87.06 212 ARG A O 1
ATOM 1652 N N . SER A 1 213 ? -19.850 5.222 15.175 1.00 73.56 213 SER A N 1
ATOM 1653 C CA . SER A 1 213 ? -20.038 5.826 13.855 1.00 73.56 213 SER A CA 1
ATOM 1654 C C . SER A 1 213 ? -21.167 5.147 13.056 1.00 73.56 213 SER A C 1
ATOM 1656 O O . SER A 1 213 ? -20.910 4.732 11.929 1.00 73.56 213 SER A O 1
ATOM 1658 N N . PRO A 1 214 ? -22.406 4.994 13.576 1.00 56.59 214 PRO A N 1
ATOM 1659 C CA . PRO A 1 214 ? -23.498 4.368 12.836 1.00 56.59 214 PRO A CA 1
ATOM 1660 C C . PRO A 1 214 ? -24.166 5.321 11.823 1.00 56.59 214 PRO A C 1
ATOM 1662 O O . PRO A 1 214 ? -25.372 5.240 11.641 1.00 56.59 214 PRO A O 1
ATOM 1665 N N . ASP A 1 215 ? -23.414 6.208 11.165 1.00 53.56 215 ASP A N 1
ATOM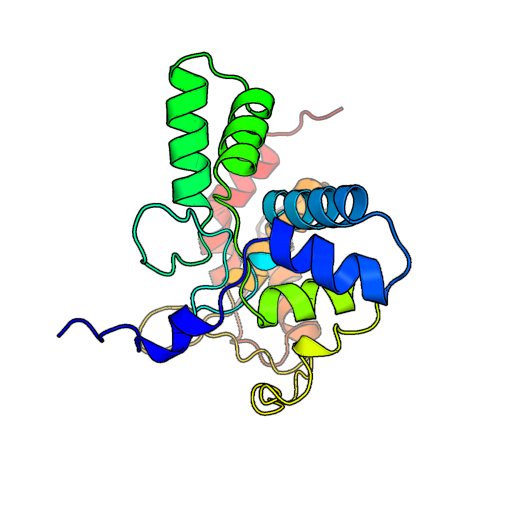 1666 C CA . ASP A 1 215 ? -23.958 7.127 10.156 1.00 53.56 215 ASP A CA 1
ATOM 1667 C C . ASP A 1 215 ? -23.051 7.195 8.924 1.00 53.56 215 ASP A C 1
ATOM 1669 O O . ASP A 1 215 ? -22.241 8.104 8.753 1.00 53.56 215 ASP A O 1
ATOM 1673 N N . ILE A 1 216 ? -23.218 6.205 8.051 1.00 53.00 216 ILE A N 1
ATOM 1674 C CA . ILE A 1 216 ? -23.208 6.422 6.604 1.00 53.00 216 ILE A CA 1
ATOM 1675 C C . ILE A 1 216 ? -24.450 5.679 6.096 1.00 53.00 216 ILE A C 1
ATOM 1677 O O . ILE A 1 216 ? -24.435 4.455 5.969 1.00 53.00 216 ILE A O 1
ATOM 1681 N N . LYS A 1 217 ? -25.554 6.419 5.947 1.00 43.09 217 LYS A N 1
ATOM 1682 C CA . LYS A 1 217 ? -26.700 6.003 5.130 1.00 43.09 217 LYS A CA 1
ATOM 1683 C C . LYS A 1 217 ? -26.341 6.108 3.656 1.00 43.09 217 LYS A C 1
ATOM 1685 O O . LYS A 1 217 ? -25.626 7.075 3.312 1.00 43.09 217 LYS A O 1
#